Protein AF-0000000069041028 (afdb_homodimer)

Organism: Acyrthosiphon pisum (NCBI:txid7029)

Structure (mmCIF, N/CA/C/O backbone):
data_AF-0000000069041028-model_v1
#
loop_
_entity.id
_entity.type
_entity.pdbx_description
1 polymer 'ACYPI010104 protein'
#
loop_
_atom_site.group_PDB
_atom_site.id
_atom_site.type_symbol
_atom_site.label_atom_id
_atom_site.label_alt_id
_atom_site.label_comp_id
_atom_site.label_asym_id
_atom_site.label_entity_id
_atom_site.label_seq_id
_atom_site.pdbx_PDB_ins_code
_atom_site.Cartn_x
_atom_site.Cartn_y
_atom_site.Cartn_z
_atom_site.occupancy
_atom_site.B_iso_or_equiv
_atom_site.auth_seq_id
_atom_site.auth_comp_id
_atom_site.auth_asym_id
_atom_site.auth_atom_id
_atom_site.pdbx_PDB_model_num
ATOM 1 N N . MET A 1 1 ? 7.453 -3.09 20.109 1 30.59 1 MET A N 1
ATOM 2 C CA . MET A 1 1 ? 8.508 -3.588 19.234 1 30.59 1 MET A CA 1
ATOM 3 C C . MET A 1 1 ? 8.234 -3.221 17.781 1 30.59 1 MET A C 1
ATOM 5 O O . MET A 1 1 ? 7.098 -3.328 17.312 1 30.59 1 MET A O 1
ATOM 9 N N . SER A 1 2 ? 8.953 -2.299 17.234 1 42.59 2 SER A N 1
ATOM 10 C CA . SER A 1 2 ? 8.664 -1.708 15.938 1 42.59 2 SER A CA 1
ATOM 11 C C . SER A 1 2 ? 8.406 -2.785 14.883 1 42.59 2 SER A C 1
ATOM 13 O O . SER A 1 2 ? 9.133 -3.783 14.82 1 42.59 2 SER A O 1
ATOM 15 N N . SER A 1 3 ? 7.191 -2.92 14.43 1 55.97 3 SER A N 1
ATOM 16 C CA . SER A 1 3 ? 6.902 -3.975 13.461 1 55.97 3 SER A CA 1
ATOM 17 C C . SER A 1 3 ? 8.008 -4.078 12.414 1 55.97 3 SER A C 1
ATOM 19 O O . SER A 1 3 ? 8.602 -3.07 12.023 1 55.97 3 SER A O 1
ATOM 21 N N . SER A 1 4 ? 8.578 -5.32 12.297 1 79.12 4 SER A N 1
ATOM 22 C CA . SER A 1 4 ? 9.594 -5.551 11.281 1 79.12 4 SER A CA 1
ATOM 23 C C . SER A 1 4 ? 9.156 -4.996 9.93 1 79.12 4 SER A C 1
ATOM 25 O O . SER A 1 4 ? 7.965 -4.805 9.688 1 79.12 4 SER A O 1
ATOM 27 N N . ALA A 1 5 ? 10.086 -4.461 9.117 1 89 5 ALA A N 1
ATOM 28 C CA . ALA A 1 5 ? 9.844 -3.969 7.766 1 89 5 ALA A CA 1
ATOM 29 C C . ALA A 1 5 ? 8.961 -4.934 6.98 1 89 5 ALA A C 1
ATOM 31 O O . ALA A 1 5 ? 8.07 -4.512 6.242 1 89 5 ALA A O 1
ATOM 32 N N . LEU A 1 6 ? 9.125 -6.195 7.27 1 93.81 6 LEU A N 1
ATOM 33 C CA . LEU A 1 6 ? 8.398 -7.219 6.523 1 93.81 6 LEU A CA 1
ATOM 34 C C . LEU A 1 6 ? 6.922 -7.238 6.922 1 93.81 6 LEU A C 1
ATOM 36 O O . LEU A 1 6 ? 6.055 -7.523 6.094 1 93.81 6 LEU A O 1
ATOM 40 N N . GLU A 1 7 ? 6.691 -6.887 8.148 1 90.94 7 GLU A N 1
ATOM 41 C CA . GLU A 1 7 ? 5.32 -6.91 8.648 1 90.94 7 GLU A CA 1
ATOM 42 C C . GLU A 1 7 ? 4.488 -5.789 8.023 1 90.94 7 GLU A C 1
ATOM 44 O O . GLU A 1 7 ? 3.262 -5.883 7.957 1 90.94 7 GLU A O 1
ATOM 49 N N . LYS A 1 8 ? 5.117 -4.762 7.566 1 88.69 8 LYS A N 1
ATOM 50 C CA . LYS A 1 8 ? 4.438 -3.615 6.973 1 88.69 8 LYS A CA 1
ATOM 51 C C . LYS A 1 8 ? 4.023 -3.906 5.531 1 88.69 8 LYS A C 1
ATOM 53 O O . LYS A 1 8 ? 3.264 -3.145 4.934 1 88.69 8 LYS A O 1
ATOM 58 N N . ILE A 1 9 ? 4.477 -5.008 4.965 1 94.69 9 ILE A N 1
ATOM 59 C CA . ILE A 1 9 ? 4.207 -5.359 3.574 1 94.69 9 ILE A CA 1
ATOM 60 C C . ILE A 1 9 ? 3.205 -6.512 3.518 1 94.69 9 ILE A C 1
ATOM 62 O O . ILE A 1 9 ? 3.51 -7.629 3.932 1 94.69 9 ILE A O 1
ATOM 66 N N . PRO A 1 10 ? 2.004 -6.273 3.01 1 94.69 10 PRO A N 1
ATOM 67 C CA . PRO A 1 10 ? 1.038 -7.371 2.887 1 94.69 10 PRO A CA 1
ATOM 68 C C . PRO A 1 10 ? 1.559 -8.523 2.033 1 94.69 10 PRO A C 1
ATOM 70 O O . PRO A 1 10 ? 2.215 -8.297 1.013 1 94.69 10 PRO A O 1
ATOM 73 N N . ASP A 1 11 ? 1.24 -9.727 2.404 1 97.56 11 ASP A N 1
ATOM 74 C CA . ASP A 1 11 ? 1.691 -10.898 1.655 1 97.56 11 ASP A CA 1
ATOM 75 C C . ASP A 1 11 ? 1.023 -10.961 0.284 1 97.56 11 ASP A C 1
ATOM 77 O O . ASP A 1 11 ? 1.616 -11.453 -0.678 1 97.56 11 ASP A O 1
ATOM 81 N N . VAL A 1 12 ? -0.214 -10.547 0.271 1 97.75 12 VAL A N 1
ATOM 82 C CA . VAL A 1 12 ? -0.998 -10.656 -0.955 1 97.75 12 VAL A CA 1
ATOM 83 C C . VAL A 1 12 ? -1.67 -9.32 -1.26 1 97.75 12 VAL A C 1
ATOM 85 O O . VAL A 1 12 ? -2.197 -8.664 -0.359 1 97.75 12 VAL A O 1
ATOM 88 N N . ASP A 1 13 ? -1.578 -8.844 -2.473 1 97.19 13 ASP A N 1
ATOM 89 C CA . ASP A 1 13 ? -2.354 -7.742 -3.037 1 97.19 13 ASP A CA 1
ATOM 90 C C . ASP A 1 13 ? -2.729 -8.023 -4.492 1 97.19 13 ASP A C 1
ATOM 92 O O . ASP A 1 13 ? -1.932 -7.789 -5.402 1 97.19 13 ASP A O 1
ATOM 96 N N . ILE A 1 14 ? -4.027 -8.492 -4.609 1 97.88 14 ILE A N 1
ATOM 97 C CA . ILE A 1 14 ? -4.52 -8.891 -5.926 1 97.88 14 ILE A CA 1
ATOM 98 C C . ILE A 1 14 ? -5.992 -8.492 -6.062 1 97.88 14 ILE A C 1
ATOM 100 O O . ILE A 1 14 ? -6.668 -8.242 -5.062 1 97.88 14 ILE A O 1
ATOM 104 N N . ASP A 1 15 ? -6.449 -8.406 -7.355 1 96.25 15 ASP A N 1
ATOM 105 C CA . ASP A 1 15 ? -7.867 -8.164 -7.594 1 96.25 15 ASP A CA 1
ATOM 106 C C . ASP A 1 15 ? -8.703 -9.398 -7.242 1 96.25 15 ASP A C 1
ATOM 108 O O . ASP A 1 15 ? -8.258 -10.531 -7.438 1 96.25 15 ASP A O 1
ATOM 112 N N . ASP A 1 16 ? -9.914 -9.18 -6.816 1 94.81 16 ASP A N 1
ATOM 113 C CA . ASP A 1 16 ? -10.719 -10.258 -6.254 1 94.81 16 ASP A CA 1
ATOM 114 C C . ASP A 1 16 ? -11.617 -10.891 -7.32 1 94.81 16 ASP A C 1
ATOM 116 O O . ASP A 1 16 ? -12.594 -11.57 -6.992 1 94.81 16 ASP A O 1
ATOM 120 N N . LYS A 1 17 ? -11.305 -10.656 -8.578 1 96.31 17 LYS A N 1
ATOM 121 C CA . LYS A 1 17 ? -12.039 -11.25 -9.688 1 96.31 17 LYS A CA 1
ATOM 122 C C . LYS A 1 17 ? -11.258 -11.133 -10.992 1 96.31 17 LYS A C 1
ATOM 124 O O . LYS A 1 17 ? -10.422 -10.242 -11.141 1 96.31 17 LYS A O 1
ATOM 129 N N . GLY A 1 18 ? -11.57 -12.078 -11.859 1 97.94 18 GLY A N 1
ATOM 130 C CA . GLY A 1 18 ? -11.016 -11.977 -13.195 1 97.94 18 GLY A CA 1
ATOM 131 C C . GLY A 1 18 ? -9.695 -12.711 -13.352 1 97.94 18 GLY A C 1
ATOM 132 O O . GLY A 1 18 ? -9.219 -13.344 -12.406 1 97.94 18 GLY A O 1
ATOM 133 N N . ARG A 1 19 ? -9.188 -12.688 -14.672 1 98.62 19 ARG A N 1
ATOM 134 C CA . ARG A 1 19 ? -7.895 -13.258 -15.039 1 98.62 19 ARG A CA 1
ATOM 135 C C . ARG A 1 19 ? -6.891 -12.164 -15.383 1 98.62 19 ARG A C 1
ATOM 137 O O . ARG A 1 19 ? -7.172 -11.297 -16.203 1 98.62 19 ARG A O 1
ATOM 144 N N . TYR A 1 20 ? -5.781 -12.219 -14.75 1 98.81 20 TYR A N 1
ATOM 145 C CA . TYR A 1 20 ? -4.828 -11.125 -14.922 1 98.81 20 TYR A CA 1
ATOM 146 C C . TYR A 1 20 ? -3.408 -11.586 -14.609 1 98.81 20 TYR A C 1
ATOM 148 O O . TYR A 1 20 ? -3.199 -12.719 -14.164 1 98.81 20 TYR A O 1
ATOM 156 N N . LYS A 1 21 ? -2.4 -10.742 -14.938 1 98.69 21 LYS A N 1
ATOM 157 C CA . LYS A 1 21 ? -0.985 -11.008 -14.695 1 98.69 21 LYS A CA 1
ATOM 158 C C . LYS A 1 21 ? -0.646 -10.859 -13.219 1 98.69 21 LYS A C 1
ATOM 160 O O . LYS A 1 21 ? -1.136 -9.945 -12.547 1 98.69 21 LYS A O 1
ATOM 165 N N . TYR A 1 22 ? 0.122 -11.766 -12.742 1 98.88 22 TYR A N 1
ATOM 166 C CA . TYR A 1 22 ? 0.665 -11.664 -11.398 1 98.88 22 TYR A CA 1
ATOM 167 C C . TYR A 1 22 ? 2.164 -11.938 -11.391 1 98.88 22 TYR A C 1
ATOM 169 O O . TYR A 1 22 ? 2.701 -12.516 -12.336 1 98.88 22 TYR A O 1
ATOM 177 N N . ILE A 1 23 ? 2.891 -11.469 -10.336 1 98.94 23 ILE A N 1
ATOM 178 C CA . ILE A 1 23 ? 4.289 -11.828 -10.117 1 98.94 23 ILE A CA 1
ATOM 179 C C . ILE A 1 23 ? 4.488 -12.289 -8.68 1 98.94 23 ILE A C 1
ATOM 181 O O . ILE A 1 23 ? 3.697 -11.945 -7.793 1 98.94 23 ILE A O 1
ATOM 185 N N . LEU A 1 24 ? 5.465 -13.164 -8.508 1 98.94 24 LEU A N 1
ATOM 186 C CA . LEU A 1 24 ? 5.996 -13.57 -7.211 1 98.94 24 LEU A CA 1
ATOM 187 C C . LEU A 1 24 ? 7.273 -12.805 -6.883 1 98.94 24 LEU A C 1
ATOM 189 O O . LEU A 1 24 ? 8.188 -12.727 -7.711 1 98.94 24 LEU A O 1
ATOM 193 N N . ILE A 1 25 ? 7.305 -12.219 -5.684 1 98.94 25 ILE A N 1
ATOM 194 C CA . ILE A 1 25 ? 8.445 -11.391 -5.297 1 98.94 25 ILE A CA 1
ATOM 195 C C . ILE A 1 25 ? 9.016 -11.891 -3.973 1 98.94 25 ILE A C 1
ATOM 197 O O . ILE A 1 25 ? 8.273 -12.227 -3.049 1 98.94 25 ILE A O 1
ATOM 201 N N . LYS A 1 26 ? 10.32 -12.055 -3.934 1 98.75 26 LYS A N 1
ATOM 202 C CA . LYS A 1 26 ? 11 -12.266 -2.662 1 98.75 26 LYS A CA 1
ATOM 203 C C . LYS A 1 26 ? 11.43 -10.938 -2.041 1 98.75 26 LYS A C 1
ATOM 205 O O . LYS A 1 26 ? 12.078 -10.125 -2.699 1 98.75 26 LYS A O 1
ATOM 210 N N . VAL A 1 27 ? 11.016 -10.688 -0.849 1 98.19 27 VAL A N 1
ATOM 211 C CA . VAL A 1 27 ? 11.375 -9.484 -0.111 1 98.19 27 VAL A CA 1
ATOM 212 C C . VAL A 1 27 ? 12.312 -9.836 1.041 1 98.19 27 VAL A C 1
ATOM 214 O O . VAL A 1 27 ? 12.008 -10.719 1.851 1 98.19 27 VAL A O 1
ATOM 217 N N . THR A 1 28 ? 13.445 -9.164 1.142 1 97.5 28 THR A N 1
ATOM 218 C CA . THR A 1 28 ? 14.445 -9.445 2.168 1 97.5 28 THR A CA 1
ATOM 219 C C . THR A 1 28 ? 14.711 -8.211 3.021 1 97.5 28 THR A C 1
ATOM 221 O O . THR A 1 28 ? 14.992 -7.133 2.492 1 97.5 28 THR A O 1
ATOM 224 N N . ASP A 1 29 ? 14.586 -8.406 4.367 1 96.44 29 ASP A N 1
ATOM 225 C CA . ASP A 1 29 ? 14.812 -7.32 5.324 1 96.44 29 ASP A CA 1
ATOM 226 C C . ASP A 1 29 ? 16.297 -7.023 5.473 1 96.44 29 ASP A C 1
ATOM 228 O O . ASP A 1 29 ? 17.094 -7.926 5.758 1 96.44 29 ASP A O 1
ATOM 232 N N . GLN A 1 30 ? 16.672 -5.77 5.285 1 95 30 GLN A N 1
ATOM 233 C CA . GLN A 1 30 ? 18.078 -5.398 5.359 1 95 30 GLN A CA 1
ATOM 234 C C . GLN A 1 30 ? 18.375 -4.633 6.645 1 95 30 GLN A C 1
ATOM 236 O O . GLN A 1 30 ? 19.453 -4.051 6.789 1 95 30 GLN A O 1
ATOM 241 N N . ASN A 1 31 ? 17.406 -4.492 7.512 1 91.12 31 ASN A N 1
ATOM 242 C CA . ASN A 1 31 ? 17.562 -3.686 8.719 1 91.12 31 ASN A CA 1
ATOM 243 C C . ASN A 1 31 ? 18.391 -4.406 9.773 1 91.12 31 ASN A C 1
ATOM 245 O O . ASN A 1 31 ? 18.953 -3.771 10.672 1 91.12 31 ASN A O 1
ATOM 249 N N . ASP A 1 32 ? 18.375 -5.672 9.758 1 83.88 32 ASP A N 1
ATOM 250 C CA . ASP A 1 32 ? 19.234 -6.387 10.703 1 83.88 32 ASP A CA 1
ATOM 251 C C . ASP A 1 32 ? 19.984 -7.527 10.016 1 83.88 32 ASP A C 1
ATOM 253 O O . ASP A 1 32 ? 19.875 -7.707 8.805 1 83.88 32 ASP A O 1
ATOM 257 N N . SER A 1 33 ? 20.797 -8.102 10.781 1 86.38 33 SER A N 1
ATOM 258 C CA . SER A 1 33 ? 21.719 -9.102 10.242 1 86.38 33 SER A CA 1
ATOM 259 C C . SER A 1 33 ? 21 -10.422 9.969 1 86.38 33 SER A C 1
ATOM 261 O O . SER A 1 33 ? 21.562 -11.32 9.352 1 86.38 33 SER A O 1
ATOM 263 N N . SER A 1 34 ? 19.859 -10.562 10.352 1 84.94 34 SER A N 1
ATOM 264 C CA . SER A 1 34 ? 19.156 -11.828 10.195 1 84.94 34 SER A CA 1
ATOM 265 C C . SER A 1 34 ? 18.766 -12.062 8.742 1 84.94 34 SER A C 1
ATOM 267 O O . SER A 1 34 ? 18.547 -13.203 8.328 1 84.94 34 SER A O 1
ATOM 269 N N . ASN A 1 35 ? 18.672 -11.07 7.934 1 88.12 35 ASN A N 1
ATOM 270 C CA . ASN A 1 35 ? 18.266 -11.156 6.535 1 88.12 35 ASN A CA 1
ATOM 271 C C . ASN A 1 35 ? 16.984 -11.969 6.379 1 88.12 35 ASN A C 1
ATOM 273 O O . ASN A 1 35 ? 16.875 -12.812 5.488 1 88.12 35 ASN A O 1
ATOM 277 N N . LEU A 1 36 ? 16.109 -11.773 7.277 1 94.5 36 LEU A N 1
ATOM 278 C CA . LEU A 1 36 ? 14.805 -12.422 7.148 1 94.5 36 LEU A CA 1
ATOM 279 C C . LEU A 1 36 ? 14.125 -12.031 5.844 1 94.5 36 LEU A C 1
ATOM 281 O O . LEU A 1 36 ? 14.305 -10.906 5.359 1 94.5 36 LEU A O 1
ATOM 285 N N . SER A 1 37 ? 13.414 -13.008 5.234 1 96.81 37 SER A N 1
ATOM 286 C CA . SER A 1 37 ? 12.742 -12.75 3.969 1 96.81 37 SER A CA 1
ATOM 287 C C . SER A 1 37 ? 11.359 -13.398 3.939 1 96.81 37 SER A C 1
ATOM 289 O O . SER A 1 37 ? 11.023 -14.203 4.809 1 96.81 37 SER A O 1
ATOM 291 N N . LYS A 1 38 ? 10.578 -12.898 3.061 1 97.56 38 LYS A N 1
ATOM 292 C CA . LYS A 1 38 ? 9.289 -13.523 2.764 1 97.56 38 LYS A CA 1
ATOM 293 C C . LYS A 1 38 ? 8.922 -13.352 1.292 1 97.56 38 LYS A C 1
ATOM 295 O O . LYS A 1 38 ? 9.578 -12.602 0.566 1 97.56 38 LYS A O 1
ATOM 300 N N . TYR A 1 39 ? 7.941 -14.195 0.903 1 98.69 39 TYR A N 1
ATOM 301 C CA . TYR A 1 39 ? 7.395 -14.086 -0.444 1 98.69 39 TYR A CA 1
ATOM 302 C C . TYR A 1 39 ? 6.082 -13.312 -0.437 1 98.69 39 TYR A C 1
ATOM 304 O O . TYR A 1 39 ? 5.266 -13.477 0.475 1 98.69 39 TYR A O 1
ATOM 312 N N . VAL A 1 40 ? 5.953 -12.445 -1.493 1 98.75 40 VAL A N 1
ATOM 313 C CA . VAL A 1 40 ? 4.691 -11.727 -1.621 1 98.75 40 VAL A CA 1
ATOM 314 C C . VAL A 1 40 ? 4.145 -11.883 -3.039 1 98.75 40 VAL A C 1
ATOM 316 O O . VAL A 1 40 ? 4.91 -12.109 -3.982 1 98.75 40 VAL A O 1
ATOM 319 N N . VAL A 1 41 ? 2.832 -11.82 -3.176 1 98.88 41 VAL A N 1
ATOM 320 C CA . VAL A 1 41 ? 2.145 -11.992 -4.453 1 98.88 41 VAL A CA 1
ATOM 321 C C . VAL A 1 41 ? 1.466 -10.68 -4.848 1 98.88 41 VAL A C 1
ATOM 323 O O . VAL A 1 41 ? 0.74 -10.086 -4.051 1 98.88 41 VAL A O 1
ATOM 326 N N . ARG A 1 42 ? 1.738 -10.133 -6.074 1 98.81 42 ARG A N 1
ATOM 327 C CA . ARG A 1 42 ? 1.119 -8.93 -6.617 1 98.81 42 ARG A CA 1
ATOM 328 C C . ARG A 1 42 ? 0.533 -9.188 -8 1 98.81 42 ARG A C 1
ATOM 330 O O . ARG A 1 42 ? 1.133 -9.898 -8.812 1 98.81 42 ARG A O 1
ATOM 337 N N . GLY A 1 43 ? -0.642 -8.68 -8.227 1 98.69 43 GLY A N 1
ATOM 338 C CA . GLY A 1 43 ? -1.298 -8.797 -9.516 1 98.69 43 GLY A CA 1
ATOM 339 C C . GLY A 1 43 ? -2.596 -8.016 -9.602 1 98.69 43 GLY A C 1
ATOM 340 O O . GLY A 1 43 ? -3.111 -7.555 -8.586 1 98.69 43 GLY A O 1
ATOM 341 N N . GLY A 1 44 ? -3.051 -7.836 -10.852 1 98 44 GLY A N 1
ATOM 342 C CA . GLY A 1 44 ? -4.301 -7.117 -11.039 1 98 44 GLY A CA 1
ATOM 343 C C . GLY A 1 44 ? -4.668 -6.918 -12.492 1 98 44 GLY A C 1
ATOM 344 O O . GLY A 1 44 ? -3.791 -6.898 -13.359 1 98 44 GLY A O 1
ATOM 345 N N . GLN A 1 45 ? -5.926 -6.676 -12.703 1 97.31 45 GLN A N 1
ATOM 346 C CA . GLN A 1 45 ? -6.496 -6.559 -14.047 1 97.31 45 GLN A CA 1
ATOM 347 C C . GLN A 1 45 ? -5.973 -5.312 -14.758 1 97.31 45 GLN A C 1
ATOM 349 O O . GLN A 1 45 ? -5.871 -5.293 -15.984 1 97.31 45 GLN A O 1
ATOM 354 N N . ARG A 1 46 ? -5.633 -4.363 -14.031 1 95.06 46 ARG A N 1
ATOM 355 C CA . ARG A 1 46 ? -5.301 -3.066 -14.609 1 95.06 46 ARG A CA 1
ATOM 356 C C . ARG A 1 46 ? -3.908 -3.086 -15.234 1 95.06 46 ARG A C 1
ATOM 358 O O . ARG A 1 46 ? -3.531 -2.156 -15.945 1 95.06 46 ARG A O 1
ATOM 365 N N . PHE A 1 47 ? -3.199 -4.102 -15.047 1 97.62 47 PHE A N 1
ATOM 366 C CA . PHE A 1 47 ? -1.818 -4.129 -15.508 1 97.62 47 PHE A CA 1
ATOM 367 C C . PHE A 1 47 ? -1.709 -4.875 -16.844 1 97.62 47 PHE A C 1
ATOM 369 O O . PHE A 1 47 ? -2.1 -6.039 -16.938 1 97.62 47 PHE A O 1
ATOM 376 N N . ASP A 1 48 ? -1.087 -4.289 -17.812 1 97 48 ASP A N 1
ATOM 377 C CA . ASP A 1 48 ? -0.921 -4.887 -19.141 1 97 48 ASP A CA 1
ATOM 378 C C . ASP A 1 48 ? 0.29 -5.812 -19.172 1 97 48 ASP A C 1
ATOM 380 O O . ASP A 1 48 ? 0.327 -6.766 -19.953 1 97 48 ASP A O 1
ATOM 384 N N . PHE A 1 49 ? 1.286 -5.484 -18.375 1 97.81 49 PHE A N 1
ATOM 385 C CA . PHE A 1 49 ? 2.516 -6.27 -18.359 1 97.81 49 PHE A CA 1
ATOM 386 C C . PHE A 1 49 ? 2.93 -6.594 -16.922 1 97.81 49 PHE A C 1
ATOM 388 O O . PHE A 1 49 ? 2.551 -5.887 -15.992 1 97.81 49 PHE A O 1
ATOM 395 N N . HIS A 1 50 ? 3.721 -7.664 -16.797 1 98.5 50 HIS A N 1
ATOM 396 C CA . HIS A 1 50 ? 4.23 -8.031 -15.484 1 98.5 50 HIS A CA 1
ATOM 397 C C . HIS A 1 50 ? 5.121 -6.934 -14.906 1 98.5 50 HIS A C 1
ATOM 399 O O . HIS A 1 50 ? 5.148 -6.727 -13.688 1 98.5 50 HIS A O 1
ATOM 405 N N . ALA A 1 51 ? 5.777 -6.203 -15.758 1 98.25 51 ALA A N 1
ATOM 406 C CA . ALA A 1 51 ? 6.621 -5.09 -15.328 1 98.25 51 ALA A CA 1
ATOM 407 C C . ALA A 1 51 ? 5.785 -3.994 -14.672 1 98.25 51 ALA A C 1
ATOM 409 O O . ALA A 1 51 ? 6.242 -3.33 -13.742 1 98.25 51 ALA A O 1
ATOM 410 N N . ASP A 1 52 ? 4.527 -3.789 -15.125 1 98.25 52 ASP A N 1
ATOM 411 C CA . ASP A 1 52 ? 3.629 -2.809 -14.523 1 98.25 52 ASP A CA 1
ATOM 412 C C . ASP A 1 52 ? 3.248 -3.209 -13.102 1 98.25 52 ASP A C 1
ATOM 414 O O . ASP A 1 52 ? 3.076 -2.35 -12.234 1 98.25 52 ASP A O 1
ATOM 418 N N . VAL A 1 53 ? 3.049 -4.461 -12.914 1 98.62 53 VAL A N 1
A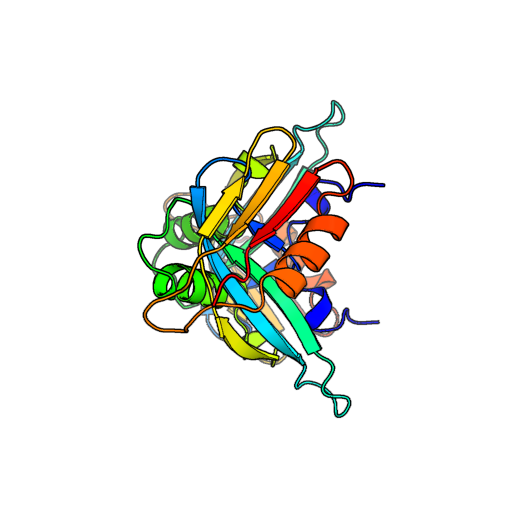TOM 419 C CA . VAL A 1 53 ? 2.736 -4.977 -11.578 1 98.62 53 VAL A CA 1
ATOM 420 C C . VAL A 1 53 ? 3.867 -4.629 -10.617 1 98.62 53 VAL A C 1
ATOM 422 O O . VAL A 1 53 ? 3.623 -4.141 -9.508 1 98.62 53 VAL A O 1
ATOM 425 N N . TYR A 1 54 ? 5.109 -4.852 -11.078 1 98.75 54 TYR A N 1
ATOM 426 C CA . TYR A 1 54 ? 6.27 -4.586 -10.242 1 98.75 54 TYR A CA 1
ATOM 427 C C . TYR A 1 54 ? 6.414 -3.092 -9.969 1 98.75 54 TYR A C 1
ATOM 429 O O . TYR A 1 54 ? 6.75 -2.688 -8.852 1 98.75 54 TYR A O 1
ATOM 437 N N . ASP A 1 55 ? 6.18 -2.275 -10.977 1 97.81 55 ASP A N 1
ATOM 438 C CA . ASP A 1 55 ? 6.234 -0.827 -10.797 1 97.81 55 ASP A CA 1
ATOM 439 C C . ASP A 1 55 ? 5.227 -0.362 -9.75 1 97.81 55 ASP A C 1
ATOM 441 O O . ASP A 1 55 ? 5.535 0.5 -8.922 1 97.81 55 ASP A O 1
ATOM 445 N N . ASN A 1 56 ? 4.078 -0.89 -9.875 1 97.44 56 ASN A N 1
ATOM 446 C CA . ASN A 1 56 ? 3.059 -0.553 -8.891 1 97.44 56 ASN A CA 1
ATOM 447 C C . ASN A 1 56 ? 3.463 -1.002 -7.488 1 97.44 56 ASN A C 1
ATOM 449 O O . ASN A 1 56 ? 3.229 -0.289 -6.508 1 97.44 56 ASN A O 1
ATOM 453 N N . PHE A 1 57 ? 4.062 -2.186 -7.383 1 98.38 57 PHE A N 1
ATOM 454 C CA . PHE A 1 57 ? 4.559 -2.703 -6.113 1 98.38 57 PHE A CA 1
ATOM 455 C C . PHE A 1 57 ? 5.562 -1.741 -5.492 1 98.38 57 PHE A C 1
ATOM 457 O O . PHE A 1 57 ? 5.461 -1.403 -4.312 1 98.38 57 PHE A O 1
ATOM 464 N N . LYS A 1 58 ? 6.539 -1.28 -6.305 1 97.62 58 LYS A N 1
ATOM 465 C CA . LYS A 1 58 ? 7.562 -0.369 -5.809 1 97.62 58 LYS A CA 1
ATOM 466 C C . LYS A 1 58 ? 6.953 0.954 -5.352 1 97.62 58 LYS A C 1
ATOM 468 O O . LYS A 1 58 ? 7.344 1.503 -4.32 1 97.62 58 LYS A O 1
ATOM 473 N N . LYS A 1 59 ? 5.973 1.354 -6.125 1 94.88 59 LYS A N 1
ATOM 474 C CA . LYS A 1 59 ? 5.328 2.629 -5.82 1 94.88 59 LYS A CA 1
ATOM 475 C C . LYS A 1 59 ? 4.551 2.551 -4.512 1 94.88 59 LYS A C 1
ATOM 477 O O . LYS A 1 59 ? 4.586 3.48 -3.701 1 94.88 59 LYS A O 1
ATOM 482 N N . CYS A 1 60 ? 3.887 1.493 -4.25 1 95.44 60 CYS A N 1
ATOM 483 C CA . CYS A 1 60 ? 2.988 1.362 -3.109 1 95.44 60 CYS A CA 1
ATOM 484 C C . CYS A 1 60 ? 3.748 0.932 -1.861 1 95.44 60 CYS A C 1
ATOM 486 O O . CYS A 1 60 ? 3.414 1.349 -0.75 1 95.44 60 CYS A O 1
ATOM 488 N N . VAL A 1 61 ? 4.707 0.125 -1.979 1 95.94 61 VAL A N 1
ATOM 489 C CA . VAL A 1 61 ? 5.414 -0.473 -0.852 1 95.94 61 VAL A CA 1
ATOM 490 C C . VAL A 1 61 ? 6.637 0.374 -0.499 1 95.94 61 VAL A C 1
ATOM 492 O O . VAL A 1 61 ? 7.062 0.405 0.657 1 95.94 61 VAL A O 1
ATOM 495 N N . LYS A 1 62 ? 7.344 1.102 -1.438 1 94.5 62 LYS A N 1
ATOM 496 C CA . LYS A 1 62 ? 8.539 1.921 -1.264 1 94.5 62 LYS A CA 1
ATOM 497 C C . LYS A 1 62 ? 9.641 1.145 -0.544 1 94.5 62 LYS A C 1
ATOM 499 O O . LYS A 1 62 ? 10.102 1.557 0.521 1 94.5 62 LYS A O 1
ATOM 504 N N . PRO A 1 63 ? 10.086 0.032 -1.232 1 96.75 63 PRO A N 1
ATOM 505 C CA . PRO A 1 63 ? 11.047 -0.864 -0.585 1 96.75 63 PRO A CA 1
ATOM 506 C C . PRO A 1 63 ? 12.297 -0.136 -0.095 1 96.75 63 PRO A C 1
ATOM 508 O O . PRO A 1 63 ? 12.875 -0.505 0.934 1 96.75 63 PRO A O 1
ATOM 511 N N . ASP A 1 64 ? 12.727 0.904 -0.72 1 94.56 64 ASP A N 1
ATOM 512 C CA . ASP A 1 64 ? 13.914 1.646 -0.315 1 94.56 64 ASP A CA 1
ATOM 513 C C . ASP A 1 64 ? 13.711 2.305 1.047 1 94.56 64 ASP A C 1
ATOM 515 O O . ASP A 1 64 ? 14.617 2.305 1.884 1 94.56 64 ASP A O 1
ATOM 519 N N . GLU A 1 65 ? 12.57 2.822 1.224 1 89 65 GLU A N 1
ATOM 520 C CA . GLU A 1 65 ? 12.258 3.49 2.484 1 89 65 GLU A CA 1
ATOM 521 C C . GLU A 1 65 ? 12.18 2.49 3.633 1 89 65 GLU A C 1
ATOM 523 O O . GLU A 1 65 ? 12.516 2.816 4.773 1 89 65 GLU A O 1
ATOM 528 N N . LEU A 1 66 ? 11.766 1.314 3.371 1 92.25 66 LEU A N 1
ATOM 529 C CA . LEU A 1 66 ? 11.648 0.261 4.375 1 92.25 66 LEU A CA 1
ATOM 530 C C . LEU A 1 66 ? 12.969 -0.475 4.543 1 92.25 66 LEU A C 1
ATOM 532 O O . LEU A 1 66 ? 13.094 -1.357 5.395 1 92.25 66 LEU A O 1
ATOM 536 N N . ASN A 1 67 ? 13.898 -0.101 3.738 1 94.25 67 ASN A N 1
ATOM 537 C CA . ASN A 1 67 ? 15.211 -0.746 3.721 1 94.25 67 ASN A CA 1
ATOM 538 C C . ASN A 1 67 ? 15.086 -2.256 3.531 1 94.25 67 ASN A C 1
ATOM 540 O O . ASN A 1 67 ? 15.617 -3.029 4.328 1 94.25 67 ASN A O 1
ATOM 544 N N . VAL A 1 68 ? 14.312 -2.625 2.535 1 96.88 68 VAL A N 1
ATOM 545 C CA . VAL A 1 68 ? 14.219 -4.012 2.094 1 96.88 68 VAL A CA 1
ATOM 546 C C . VAL A 1 68 ? 14.688 -4.129 0.648 1 96.88 68 VAL A C 1
ATOM 548 O O . VAL A 1 68 ? 14.617 -3.166 -0.117 1 96.88 68 VAL A O 1
ATOM 551 N N . THR A 1 69 ? 15.258 -5.328 0.328 1 97.69 69 THR A N 1
ATOM 552 C CA . THR A 1 69 ? 15.531 -5.652 -1.068 1 97.69 69 THR A CA 1
ATOM 553 C C . THR A 1 69 ? 14.445 -6.555 -1.636 1 97.69 69 THR A C 1
ATOM 555 O O . THR A 1 69 ? 13.812 -7.316 -0.896 1 97.69 69 THR A O 1
ATOM 558 N N . THR A 1 70 ? 14.188 -6.395 -2.934 1 98.5 70 THR A N 1
ATOM 559 C CA . THR A 1 70 ? 13.156 -7.18 -3.596 1 98.5 70 THR A CA 1
ATOM 560 C C . THR A 1 70 ? 13.703 -7.859 -4.844 1 98.5 70 THR A C 1
ATOM 562 O O . THR A 1 70 ? 14.57 -7.305 -5.531 1 98.5 70 THR A O 1
ATOM 565 N N . ARG A 1 71 ? 13.258 -9.078 -5.043 1 98.62 71 ARG A N 1
ATOM 566 C CA . ARG A 1 71 ? 13.617 -9.836 -6.238 1 98.62 71 ARG A CA 1
ATOM 567 C C . ARG A 1 71 ? 12.391 -10.508 -6.848 1 98.62 71 ARG A C 1
ATOM 569 O O . ARG A 1 71 ? 11.672 -11.234 -6.164 1 98.62 71 ARG A O 1
ATOM 576 N N . ILE A 1 72 ? 12.172 -10.219 -8.18 1 98.75 72 ILE A N 1
ATOM 577 C CA . ILE A 1 72 ? 11.117 -10.922 -8.906 1 98.75 72 ILE A CA 1
ATOM 578 C C . ILE A 1 72 ? 11.555 -12.359 -9.18 1 98.75 72 ILE A C 1
ATOM 580 O O . ILE A 1 72 ? 12.625 -12.594 -9.742 1 98.75 72 ILE A O 1
ATOM 584 N N . LEU A 1 73 ? 10.727 -13.266 -8.797 1 98.75 73 LEU A N 1
ATOM 585 C CA . LEU A 1 73 ? 11.086 -14.672 -8.945 1 98.75 73 LEU A CA 1
ATOM 586 C C . LEU A 1 73 ? 10.391 -15.281 -10.156 1 98.75 73 LEU A C 1
ATOM 588 O O . LEU A 1 73 ? 10.648 -16.438 -10.508 1 98.75 73 LEU A O 1
ATOM 592 N N . GLY A 1 74 ? 9.516 -14.555 -10.805 1 98.56 74 GLY A N 1
ATOM 593 C CA . GLY A 1 74 ? 8.727 -15 -11.938 1 98.56 74 GLY A CA 1
ATOM 594 C C . GLY A 1 74 ? 7.285 -14.539 -11.883 1 98.56 74 GLY A C 1
ATOM 595 O O . GLY A 1 74 ? 6.902 -13.797 -10.977 1 98.56 74 GLY A O 1
ATOM 596 N N . GLY A 1 75 ? 6.559 -14.914 -12.93 1 98.56 75 GLY A N 1
ATOM 597 C CA . GLY A 1 75 ? 5.156 -14.539 -12.984 1 98.56 75 GLY A CA 1
ATOM 598 C C . GLY A 1 75 ? 4.34 -15.422 -13.906 1 98.56 75 GLY A C 1
ATOM 599 O O . GLY A 1 75 ? 4.82 -16.469 -14.367 1 98.56 75 GLY A O 1
ATOM 600 N N . GLY A 1 76 ? 3.168 -15.078 -14 1 98.5 76 GLY A N 1
ATOM 601 C CA . GLY A 1 76 ? 2.213 -15.766 -14.859 1 98.5 76 GLY A CA 1
ATOM 602 C C . GLY A 1 76 ? 0.83 -15.141 -14.828 1 98.5 76 GLY A C 1
ATOM 603 O O . GLY A 1 76 ? 0.694 -13.922 -14.891 1 98.5 76 GLY A O 1
ATOM 604 N N . TRP A 1 77 ? -0.109 -16.047 -14.852 1 98.69 77 TRP A N 1
ATOM 605 C CA . TRP A 1 77 ? -1.514 -15.648 -14.859 1 98.69 77 TRP A CA 1
ATOM 606 C C . TRP A 1 77 ? -2.215 -16.125 -13.586 1 98.69 77 TRP A C 1
ATOM 608 O O . TRP A 1 77 ? -1.887 -17.188 -13.055 1 98.69 77 TRP A O 1
ATOM 618 N N . LEU A 1 78 ? -3.104 -15.32 -13.125 1 98.88 78 LEU A N 1
ATOM 619 C CA . LEU A 1 78 ? -3.963 -15.633 -11.984 1 98.88 78 LEU A CA 1
ATOM 620 C C . LEU A 1 78 ? -5.434 -15.445 -12.344 1 98.88 78 LEU A C 1
ATOM 622 O O . LEU A 1 78 ? -5.816 -14.398 -12.875 1 98.88 78 LEU A O 1
ATOM 626 N N . GLU A 1 79 ? -6.207 -16.484 -12.188 1 98.81 79 GLU A N 1
ATOM 627 C CA . GLU A 1 79 ? -7.656 -16.438 -12.367 1 98.81 79 GLU A CA 1
ATOM 628 C C . GLU A 1 79 ? -8.383 -16.5 -11.023 1 98.81 79 GLU A C 1
ATOM 630 O O . GLU A 1 79 ? -8.359 -17.531 -10.352 1 98.81 79 GLU A O 1
ATOM 635 N N . HIS A 1 80 ? -8.938 -15.367 -10.664 1 98.5 80 HIS A N 1
ATOM 636 C CA . HIS A 1 80 ? -9.672 -15.266 -9.406 1 98.5 80 HIS A CA 1
ATOM 637 C C . HIS A 1 80 ? -11.172 -15.422 -9.633 1 98.5 80 HIS A C 1
ATOM 639 O O . HIS A 1 80 ? -11.852 -14.461 -9.992 1 98.5 80 HIS A O 1
ATOM 645 N N . GLY A 1 81 ? -11.695 -16.609 -9.305 1 97.94 81 GLY A N 1
ATOM 646 C CA . GLY A 1 81 ? -13.125 -16.875 -9.422 1 97.94 81 GLY A CA 1
ATOM 647 C C . GLY A 1 81 ? -13.883 -16.641 -8.133 1 97.94 81 GLY A C 1
ATOM 648 O O . GLY A 1 81 ? -13.375 -16 -7.215 1 97.94 81 GLY A O 1
ATOM 649 N N . GLU A 1 82 ? -15.133 -17.047 -8.07 1 96.38 82 GLU A N 1
ATOM 650 C CA . GLU A 1 82 ? -15.992 -16.828 -6.914 1 96.38 82 GLU A CA 1
ATOM 651 C C . GLU A 1 82 ? -15.523 -17.641 -5.707 1 96.38 82 GLU A C 1
ATOM 653 O O . GLU A 1 82 ? -15.562 -17.156 -4.574 1 96.38 82 GLU A O 1
ATOM 658 N N . LYS A 1 83 ? -15.047 -18.844 -5.969 1 97.75 83 LYS A N 1
ATOM 659 C CA . LYS A 1 83 ? -14.664 -19.703 -4.859 1 97.75 83 LYS A CA 1
ATOM 660 C C . LYS A 1 83 ? -13.391 -20.484 -5.188 1 97.75 83 LYS A C 1
ATOM 662 O O . LYS A 1 83 ? -13.133 -21.531 -4.594 1 97.75 83 LYS A O 1
ATOM 667 N N . SER A 1 84 ? -12.719 -19.984 -6.18 1 98.62 84 SER A N 1
ATOM 668 C CA . SER A 1 84 ? -11.492 -20.672 -6.574 1 98.62 84 SER A CA 1
ATOM 669 C C . SER A 1 84 ? -10.484 -19.703 -7.176 1 98.62 84 SER A C 1
ATOM 671 O O . SER A 1 84 ? -10.859 -18.688 -7.754 1 98.62 84 SER A O 1
ATOM 673 N N . ILE A 1 85 ? -9.227 -20.016 -7.004 1 98.81 85 ILE A N 1
ATOM 674 C CA . ILE A 1 85 ? -8.133 -19.297 -7.645 1 98.81 85 ILE A CA 1
ATOM 675 C C . ILE A 1 85 ? -7.188 -20.281 -8.328 1 98.81 85 ILE A C 1
ATOM 677 O O . ILE A 1 85 ? -6.816 -21.297 -7.746 1 98.81 85 ILE A O 1
ATOM 681 N N . LEU A 1 86 ? -6.887 -19.984 -9.609 1 98.75 86 LEU A N 1
ATOM 682 C CA . LEU A 1 86 ? -5.934 -20.766 -10.391 1 98.75 86 LEU A CA 1
ATOM 683 C C . LEU A 1 86 ? -4.73 -19.906 -10.781 1 98.75 86 LEU A C 1
ATOM 685 O O . LEU A 1 86 ? -4.887 -18.797 -11.281 1 98.75 86 LEU A O 1
ATOM 689 N N . VAL A 1 87 ? -3.568 -20.375 -10.5 1 98.75 87 VAL A N 1
ATOM 690 C CA . VAL A 1 87 ? -2.352 -19.688 -10.93 1 98.75 87 VAL A CA 1
ATOM 691 C C . VAL A 1 87 ? -1.585 -20.562 -11.914 1 98.75 87 VAL A C 1
ATOM 693 O O . VAL A 1 87 ? -1.454 -21.781 -11.703 1 98.75 87 VAL A O 1
ATOM 696 N N . GLU A 1 88 ? -1.168 -19.984 -13.039 1 98.62 88 GLU A N 1
ATOM 697 C CA . GLU A 1 88 ? -0.503 -20.75 -14.086 1 98.62 88 GLU A CA 1
ATOM 698 C C . GLU A 1 88 ? 0.242 -19.828 -15.055 1 98.62 88 GLU A C 1
ATOM 700 O O . GLU A 1 88 ? 0.313 -18.609 -14.836 1 98.62 88 GLU A O 1
ATOM 705 N N . GLY A 1 89 ? 0.882 -20.469 -16.062 1 98.12 89 GLY A N 1
ATOM 706 C CA . GLY A 1 89 ? 1.521 -19.719 -17.125 1 98.12 89 GLY A CA 1
ATOM 707 C C . GLY A 1 89 ? 2.906 -19.219 -16.766 1 98.12 89 GLY A C 1
ATOM 708 O O . GLY A 1 89 ? 3.596 -19.828 -15.945 1 98.12 89 GLY A O 1
ATOM 709 N N . ALA A 1 90 ? 3.369 -18.219 -17.562 1 97.81 90 ALA A N 1
ATOM 710 C CA . ALA A 1 90 ? 4.727 -17.703 -17.406 1 97.81 90 ALA A CA 1
ATOM 711 C C . ALA A 1 90 ? 4.816 -16.25 -17.891 1 97.81 90 ALA A C 1
ATOM 713 O O . ALA A 1 90 ? 4.039 -15.82 -18.734 1 97.81 90 ALA A O 1
ATOM 714 N N . SER A 1 91 ? 5.746 -15.562 -17.25 1 97.88 91 SER A N 1
ATOM 715 C CA . SER A 1 91 ? 6.156 -14.266 -17.781 1 97.88 91 SER A CA 1
ATOM 716 C C . SER A 1 91 ? 7.215 -14.43 -18.875 1 97.88 91 SER A C 1
ATOM 718 O O . SER A 1 91 ? 8.18 -15.172 -18.703 1 97.88 91 SER A O 1
ATOM 720 N N . VAL A 1 92 ? 7.039 -13.742 -19.938 1 96.12 92 VAL A N 1
ATOM 721 C CA . VAL A 1 92 ? 8.047 -13.75 -21 1 96.12 92 VAL A CA 1
ATOM 722 C C . VAL A 1 92 ? 9.359 -13.188 -20.469 1 96.12 92 VAL A C 1
ATOM 724 O O . VAL A 1 92 ? 10.438 -13.734 -20.734 1 96.12 92 VAL A O 1
ATOM 727 N N . GLN A 1 93 ? 9.273 -12.102 -19.719 1 97 93 GLN A N 1
ATOM 728 C CA . GLN A 1 93 ? 10.438 -11.359 -19.25 1 97 93 GLN A CA 1
ATOM 729 C C . GLN A 1 93 ? 11.062 -12.023 -18.016 1 97 93 GLN A C 1
ATOM 731 O O . GLN A 1 93 ? 12.281 -12.078 -17.891 1 97 93 GLN A O 1
ATOM 736 N N . TYR A 1 94 ? 10.297 -12.539 -17.109 1 98.12 94 TYR A N 1
ATOM 737 C CA . TYR A 1 94 ? 10.828 -12.961 -15.82 1 98.12 94 TYR A CA 1
ATOM 738 C C . TYR A 1 94 ? 10.789 -14.477 -15.68 1 98.12 94 TYR A C 1
ATOM 740 O O . TYR A 1 94 ? 11.266 -15.031 -14.688 1 98.12 94 TYR A O 1
ATOM 748 N N . GLY A 1 95 ? 10.18 -15.203 -16.734 1 97.44 95 GLY A N 1
ATOM 749 C CA . GLY A 1 95 ? 9.992 -16.641 -16.625 1 97.44 95 GLY A CA 1
ATOM 750 C C . GLY A 1 95 ? 8.812 -17.031 -15.75 1 97.44 95 GLY A C 1
ATOM 751 O O . GLY A 1 95 ? 8.109 -16.156 -15.227 1 97.44 95 GLY A O 1
ATOM 752 N N . PRO A 1 96 ? 8.516 -18.297 -15.641 1 97.5 96 PRO A N 1
ATOM 753 C CA . PRO A 1 96 ? 7.473 -18.781 -14.727 1 97.5 96 PRO A CA 1
ATOM 754 C C . PRO A 1 96 ? 7.883 -18.656 -13.258 1 97.5 96 PRO A C 1
ATOM 756 O O . PRO A 1 96 ? 9.047 -18.891 -12.922 1 97.5 96 PRO A O 1
ATOM 759 N N . ALA A 1 97 ? 6.934 -18.25 -12.461 1 97.94 97 ALA A N 1
ATOM 760 C CA . ALA A 1 97 ? 7.141 -18.453 -11.031 1 97.94 97 ALA A CA 1
ATOM 761 C C . ALA A 1 97 ? 6.973 -19.922 -10.648 1 97.94 97 ALA A C 1
ATOM 763 O O . ALA A 1 97 ? 6.453 -20.703 -11.438 1 97.94 97 ALA A O 1
ATOM 764 N N . ASP A 1 98 ? 7.621 -20.25 -9.484 1 98.19 98 ASP A N 1
ATOM 765 C CA . ASP A 1 98 ? 7.113 -21.469 -8.859 1 98.19 98 ASP A CA 1
ATOM 766 C C . ASP A 1 98 ? 5.691 -21.266 -8.344 1 98.19 98 ASP A C 1
ATOM 768 O O . ASP A 1 98 ? 5.492 -20.734 -7.25 1 98.19 98 ASP A O 1
ATOM 772 N N . HIS A 1 99 ? 4.766 -21.781 -9.141 1 98.62 99 HIS A N 1
ATOM 773 C CA . HIS A 1 99 ? 3.371 -21.484 -8.844 1 98.62 99 HIS A CA 1
ATOM 774 C C . HIS A 1 99 ? 2.922 -22.156 -7.555 1 98.62 99 HIS A C 1
ATOM 776 O O . HIS A 1 99 ? 1.916 -21.766 -6.961 1 98.62 99 HIS A O 1
ATOM 782 N N . SER A 1 100 ? 3.627 -23.156 -7.121 1 98.38 100 SER A N 1
ATOM 783 C CA . SER A 1 100 ? 3.252 -23.797 -5.867 1 98.38 100 SER A CA 1
ATOM 784 C C . SER A 1 100 ? 3.51 -22.891 -4.676 1 98.38 100 SER A C 1
ATOM 786 O O . SER A 1 100 ? 2.777 -22.922 -3.686 1 98.38 100 SER A O 1
ATOM 788 N N . ILE A 1 101 ? 4.539 -22.078 -4.754 1 98.62 101 ILE A N 1
ATOM 789 C CA . ILE A 1 101 ? 4.797 -21.109 -3.699 1 98.62 101 ILE A CA 1
ATOM 790 C C . ILE A 1 101 ? 3.658 -20.094 -3.65 1 98.62 101 ILE A C 1
ATOM 792 O O . ILE A 1 101 ? 3.125 -19.797 -2.578 1 98.62 101 ILE A O 1
ATOM 796 N N . THR A 1 102 ? 3.277 -19.609 -4.82 1 98.75 102 THR A N 1
ATOM 797 C CA . THR A 1 102 ? 2.172 -18.656 -4.918 1 98.75 102 THR A CA 1
ATOM 798 C C . THR A 1 102 ? 0.886 -19.266 -4.371 1 98.75 102 THR A C 1
ATOM 800 O O . THR A 1 102 ? 0.176 -18.641 -3.586 1 98.75 102 THR A O 1
ATOM 803 N N . ALA A 1 103 ? 0.654 -20.484 -4.742 1 98.81 103 ALA A N 1
ATOM 804 C CA . ALA A 1 103 ? -0.554 -21.172 -4.285 1 98.81 103 ALA A CA 1
ATOM 805 C C . ALA A 1 103 ? -0.586 -21.281 -2.764 1 98.81 103 ALA A C 1
ATOM 807 O O . ALA A 1 103 ? -1.633 -21.078 -2.145 1 98.81 103 ALA A O 1
ATOM 808 N N . ASN A 1 104 ? 0.493 -21.578 -2.195 1 98.69 104 ASN A N 1
ATOM 809 C CA . ASN A 1 104 ? 0.558 -21.719 -0.744 1 98.69 104 ASN A CA 1
ATOM 810 C C . ASN A 1 104 ? 0.27 -20.391 -0.045 1 98.69 104 ASN A C 1
ATOM 812 O O . ASN A 1 104 ? -0.412 -20.359 0.98 1 98.69 104 ASN A O 1
ATOM 816 N N . ILE A 1 105 ? 0.828 -19.359 -0.514 1 98.62 105 ILE A N 1
ATOM 817 C CA . ILE A 1 105 ? 0.573 -18.031 0.037 1 98.62 105 ILE A CA 1
ATOM 818 C C . ILE A 1 105 ? -0.912 -17.688 -0.085 1 98.62 105 ILE A C 1
ATOM 820 O O . ILE A 1 105 ? -1.522 -17.188 0.863 1 98.62 105 ILE A O 1
ATOM 824 N N . LEU A 1 106 ? -1.485 -18.016 -1.243 1 98.69 106 LEU A N 1
ATOM 825 C CA . LEU A 1 106 ? -2.889 -17.703 -1.502 1 98.69 106 LEU A CA 1
ATOM 826 C C . LEU A 1 106 ? -3.799 -18.562 -0.623 1 98.69 106 LEU A C 1
ATOM 828 O O . LEU A 1 106 ? -4.867 -18.109 -0.206 1 98.69 106 LEU A O 1
ATOM 832 N N . LYS A 1 107 ? -3.424 -19.797 -0.316 1 98.5 107 LYS A N 1
ATOM 833 C CA . LYS A 1 107 ? -4.215 -20.656 0.559 1 98.5 107 LYS A CA 1
ATOM 834 C C . LYS A 1 107 ? -4.355 -20.047 1.95 1 98.5 107 LYS A C 1
ATOM 836 O O . LYS A 1 107 ? -5.406 -20.172 2.584 1 98.5 107 LYS A O 1
ATOM 841 N N . LYS A 1 108 ? -3.316 -19.422 2.422 1 97.69 108 LYS A N 1
ATOM 842 C CA . LYS A 1 108 ? -3.35 -18.766 3.729 1 97.69 108 LYS A CA 1
ATOM 843 C C . LYS A 1 108 ? -4.246 -17.531 3.703 1 97.69 108 LYS A C 1
ATOM 845 O O . LYS A 1 108 ? -4.969 -17.266 4.664 1 97.69 108 LYS A O 1
ATOM 850 N N . ALA A 1 109 ? -4.195 -16.891 2.609 1 95.56 109 ALA A N 1
ATOM 851 C CA . ALA A 1 109 ? -4.945 -15.633 2.486 1 95.56 109 ALA A CA 1
ATOM 852 C C . ALA A 1 109 ? -6.422 -15.906 2.221 1 95.56 109 ALA A C 1
ATOM 854 O O . ALA A 1 109 ? -7.285 -15.117 2.615 1 95.56 109 ALA A O 1
ATOM 855 N N . PHE A 1 110 ? -6.664 -16.953 1.536 1 97.12 110 PHE A N 1
ATOM 856 C CA . PHE A 1 110 ? -8.016 -17.344 1.155 1 97.12 110 PHE A CA 1
ATOM 857 C C . PHE A 1 110 ? -8.32 -18.766 1.599 1 97.12 110 PHE A C 1
ATOM 859 O O . PHE A 1 110 ? -8.539 -19.656 0.765 1 97.12 110 PHE A O 1
ATOM 866 N N . PRO A 1 111 ? -8.555 -18.953 2.846 1 97.19 111 PRO A N 1
ATOM 867 C CA . PRO A 1 111 ? -8.641 -20.312 3.373 1 97.19 111 PRO A CA 1
ATOM 868 C C . PRO A 1 111 ? -9.898 -21.047 2.91 1 97.19 111 PRO A C 1
ATOM 870 O O . PRO A 1 111 ? -9.93 -22.281 2.889 1 97.19 111 PRO A O 1
ATOM 873 N N . ASP A 1 112 ? -10.906 -20.359 2.479 1 97.5 112 ASP A N 1
ATOM 874 C CA . ASP A 1 112 ? -12.156 -21 2.078 1 97.5 112 ASP A CA 1
ATOM 875 C C . ASP A 1 112 ? -12.203 -21.219 0.567 1 97.5 112 ASP A C 1
ATOM 877 O O . ASP A 1 112 ? -13.219 -21.672 0.031 1 97.5 112 ASP A O 1
ATOM 881 N N . PHE A 1 113 ? -11.195 -20.844 -0.081 1 98.31 113 PHE A N 1
ATOM 882 C CA . PHE A 1 113 ? -11.133 -20.984 -1.532 1 98.31 113 PHE A CA 1
ATOM 883 C C . PHE A 1 113 ? -10.43 -22.266 -1.93 1 98.31 113 PHE A C 1
ATOM 885 O O . PHE A 1 113 ? -9.555 -22.75 -1.211 1 98.31 113 PHE A O 1
ATOM 892 N N . GLU A 1 114 ? -10.812 -22.812 -3.1 1 98.62 114 GLU A N 1
ATOM 893 C CA . GLU A 1 114 ? -10.008 -23.828 -3.777 1 98.62 114 GLU A CA 1
ATOM 894 C C . GLU A 1 114 ? -8.852 -23.188 -4.535 1 98.62 114 GLU A C 1
ATOM 896 O O . GLU A 1 114 ? -9.062 -22.453 -5.5 1 98.62 114 GLU A O 1
ATOM 901 N N . ILE A 1 115 ? -7.68 -23.5 -4.105 1 98.81 115 ILE A N 1
ATOM 902 C CA . ILE A 1 115 ? -6.496 -22.938 -4.742 1 98.81 115 ILE A CA 1
ATOM 903 C C . ILE A 1 115 ? -5.773 -24.031 -5.535 1 98.81 115 ILE A C 1
ATOM 905 O O . ILE A 1 115 ? -5.488 -25.109 -5.008 1 98.81 115 ILE A O 1
ATOM 909 N N . SER A 1 116 ? -5.496 -23.75 -6.84 1 98.5 116 SER A N 1
ATOM 910 C CA . SER A 1 116 ? -4.766 -24.688 -7.691 1 98.5 116 SER A CA 1
ATOM 911 C C . SER A 1 116 ? -3.695 -23.969 -8.508 1 98.5 116 SER A C 1
ATOM 913 O O . SER A 1 116 ? -3.734 -22.75 -8.656 1 98.5 116 SER A O 1
ATOM 915 N N . CYS A 1 117 ? -2.773 -24.766 -8.82 1 98.31 117 CYS A N 1
ATOM 916 C CA . CYS A 1 117 ? -1.736 -24.203 -9.688 1 98.31 117 CYS A CA 1
ATOM 917 C C . CYS A 1 117 ? -1.277 -25.219 -10.719 1 98.31 117 CYS A C 1
ATOM 919 O O . CYS A 1 117 ? -1.454 -26.422 -10.531 1 98.31 117 CYS A O 1
ATOM 921 N N . ASN A 1 118 ? -0.819 -24.672 -11.875 1 96.56 118 ASN A N 1
ATOM 922 C CA . ASN A 1 118 ? -0.164 -25.453 -12.922 1 96.56 118 ASN A CA 1
ATOM 923 C C . ASN A 1 118 ? 1.257 -24.953 -13.18 1 96.56 118 ASN A C 1
ATOM 925 O O . ASN A 1 118 ? 1.454 -23.812 -13.617 1 96.56 118 ASN A O 1
ATOM 929 N N . ASN A 1 119 ? 2.289 -25.75 -12.789 1 92.44 119 ASN A N 1
ATOM 930 C CA . ASN A 1 119 ? 3.682 -25.391 -13.039 1 92.44 119 ASN A CA 1
ATOM 931 C C . ASN A 1 119 ? 4.156 -25.906 -14.398 1 92.44 119 ASN A C 1
ATOM 933 O O . ASN A 1 119 ? 5.316 -25.719 -14.766 1 92.44 119 ASN A O 1
ATOM 937 N N . THR A 1 120 ? 3.229 -26.609 -15.156 1 64.44 120 THR A N 1
ATOM 938 C CA . THR A 1 120 ? 3.666 -27.344 -16.344 1 64.44 120 THR A CA 1
ATOM 939 C C . THR A 1 120 ? 4.535 -26.453 -17.234 1 64.44 120 THR A C 1
ATOM 941 O O . THR A 1 120 ? 4.164 -25.328 -17.547 1 64.44 120 THR A O 1
ATOM 944 N N . SER A 1 121 ? 5.945 -26.578 -17.172 1 44.97 121 SER A N 1
ATOM 945 C CA . SER A 1 121 ? 7.008 -26.203 -18.094 1 44.97 121 SER A CA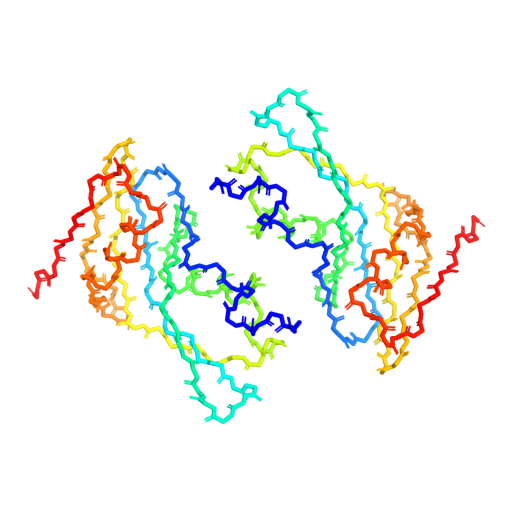 1
ATOM 946 C C . SER A 1 121 ? 6.582 -26.422 -19.547 1 44.97 121 SER A C 1
ATOM 948 O O . SER A 1 121 ? 5.82 -27.344 -19.844 1 44.97 121 SER A O 1
ATOM 950 N N . MET B 1 1 ? -9.609 -13.305 13.961 1 30.59 1 MET B N 1
ATOM 951 C CA . MET B 1 1 ? -10.609 -12.281 13.664 1 30.59 1 MET B CA 1
ATOM 952 C C . MET B 1 1 ? -10.156 -11.391 12.516 1 30.59 1 MET B C 1
ATOM 954 O O . MET B 1 1 ? -8.984 -11.016 12.438 1 30.59 1 MET B O 1
ATOM 958 N N . SER B 1 2 ? -10.75 -11.492 11.391 1 42.53 2 SER B N 1
ATOM 959 C CA . SER B 1 2 ? -10.289 -10.852 10.156 1 42.53 2 SER B CA 1
ATOM 960 C C . SER B 1 2 ? -9.992 -9.375 10.383 1 42.53 2 SER B C 1
ATOM 962 O O . SER B 1 2 ? -10.766 -8.672 11.039 1 42.53 2 SER B O 1
ATOM 964 N N . SER B 1 3 ? -8.758 -9 10.344 1 56.16 3 SER B N 1
ATOM 965 C CA . SER B 1 3 ? -8.438 -7.598 10.609 1 56.16 3 SER B CA 1
ATOM 966 C C . SER B 1 3 ? -9.43 -6.664 9.914 1 56.16 3 SER B C 1
ATOM 968 O O . SER B 1 3 ? -9.898 -6.957 8.812 1 56.16 3 SER B O 1
ATOM 970 N N . SER B 1 4 ? -10.07 -5.785 10.773 1 79.19 4 SER B N 1
ATOM 971 C CA . SER B 1 4 ? -10.984 -4.797 10.211 1 79.19 4 SER B CA 1
ATOM 972 C C . SER B 1 4 ? -10.367 -4.098 9.008 1 79.19 4 SER B C 1
ATOM 974 O O . SER B 1 4 ? -9.148 -4.086 8.844 1 79.19 4 SER B O 1
ATOM 976 N N . ALA B 1 5 ? -11.172 -3.744 7.98 1 88.94 5 ALA B N 1
ATOM 977 C CA . ALA B 1 5 ? -10.75 -2.994 6.801 1 88.94 5 ALA B CA 1
ATOM 978 C C . ALA B 1 5 ? -9.836 -1.831 7.188 1 88.94 5 ALA B C 1
ATOM 980 O O . ALA B 1 5 ? -8.844 -1.561 6.508 1 88.94 5 ALA B O 1
ATOM 981 N N . LEU B 1 6 ? -10.102 -1.269 8.336 1 93.75 6 LEU B N 1
ATOM 982 C CA . LEU B 1 6 ? -9.352 -0.095 8.773 1 93.75 6 LEU B CA 1
ATOM 983 C C . LEU B 1 6 ? -7.938 -0.478 9.195 1 93.75 6 LEU B C 1
ATOM 985 O O . LEU B 1 6 ? -7 0.301 9.023 1 93.75 6 LEU B O 1
ATOM 989 N N . GLU B 1 7 ? -7.824 -1.675 9.695 1 91.06 7 GLU B N 1
ATOM 990 C CA . GLU B 1 7 ? -6.52 -2.127 10.172 1 91.06 7 GLU B CA 1
ATOM 991 C C . GLU B 1 7 ? -5.562 -2.371 9.008 1 91.06 7 GLU B C 1
ATOM 993 O O . GLU B 1 7 ? -4.344 -2.324 9.18 1 91.06 7 GLU B O 1
ATOM 998 N N . LYS B 1 8 ? -6.07 -2.598 7.855 1 88.69 8 LYS B N 1
ATOM 999 C CA . LYS B 1 8 ? -5.262 -2.865 6.668 1 88.69 8 LYS B CA 1
ATOM 1000 C C . LYS B 1 8 ? -4.711 -1.573 6.078 1 88.69 8 LYS B C 1
ATOM 1002 O O . LYS B 1 8 ? -3.844 -1.607 5.199 1 88.69 8 LYS B O 1
ATOM 1007 N N . ILE B 1 9 ? -5.152 -0.434 6.543 1 94.69 9 ILE B N 1
ATOM 1008 C CA . ILE B 1 9 ? -4.75 0.865 6.016 1 94.69 9 ILE B CA 1
ATOM 1009 C C . ILE B 1 9 ? -3.814 1.558 7.004 1 94.69 9 ILE B C 1
ATOM 1011 O O . ILE B 1 9 ? -4.23 1.936 8.102 1 94.69 9 ILE B O 1
ATOM 1015 N N . PRO B 1 10 ? -2.543 1.756 6.652 1 94.75 10 PRO B N 1
ATOM 1016 C CA . PRO B 1 10 ? -1.635 2.471 7.551 1 94.75 10 PRO B CA 1
ATOM 1017 C C . PRO B 1 10 ? -2.123 3.877 7.887 1 94.75 10 PRO B C 1
ATOM 1019 O O . PRO B 1 10 ? -2.656 4.574 7.02 1 94.75 10 PRO B O 1
ATOM 1022 N N . ASP B 1 11 ? -1.92 4.301 9.094 1 97.5 11 ASP B N 1
ATOM 1023 C CA . ASP B 1 11 ? -2.354 5.629 9.508 1 97.5 11 ASP B CA 1
ATOM 1024 C C . ASP B 1 1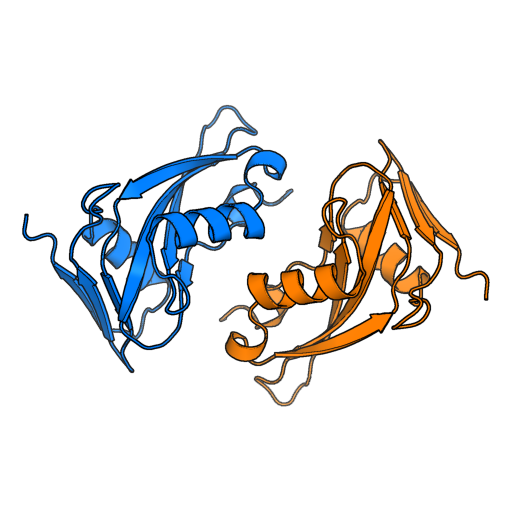1 ? -1.543 6.719 8.812 1 97.5 11 ASP B C 1
ATOM 1026 O O . ASP B 1 11 ? -2.051 7.812 8.555 1 97.5 11 ASP B O 1
ATOM 1030 N N . VAL B 1 12 ? -0.293 6.41 8.625 1 97.75 12 VAL B N 1
ATOM 1031 C CA . VAL B 1 12 ? 0.615 7.402 8.062 1 97.75 12 VAL B CA 1
ATOM 1032 C C . VAL B 1 12 ? 1.394 6.789 6.895 1 97.75 12 VAL B C 1
ATOM 1034 O O . VAL B 1 12 ? 1.853 5.648 6.98 1 97.75 12 VAL B O 1
ATOM 1037 N N . ASP B 1 13 ? 1.464 7.461 5.781 1 97.19 13 ASP B N 1
ATOM 1038 C CA . ASP B 1 13 ? 2.357 7.188 4.656 1 97.19 13 ASP B CA 1
ATOM 1039 C C . ASP B 1 13 ? 2.879 8.484 4.047 1 97.19 13 ASP B C 1
ATOM 1041 O O . ASP B 1 13 ? 2.207 9.102 3.217 1 97.19 13 ASP B O 1
ATOM 1045 N N . ILE B 1 14 ? 4.156 8.805 4.496 1 97.94 14 ILE B N 1
ATOM 1046 C CA . ILE B 1 14 ? 4.773 10.055 4.07 1 97.94 14 ILE B CA 1
ATOM 1047 C C . ILE B 1 14 ? 6.266 9.852 3.844 1 97.94 14 ILE B C 1
ATOM 1049 O O . ILE B 1 14 ? 6.844 8.867 4.316 1 97.94 14 ILE B O 1
ATOM 1053 N N . ASP B 1 15 ? 6.879 10.789 3.051 1 96.31 15 ASP B N 1
ATOM 1054 C CA . ASP B 1 15 ? 8.328 10.758 2.881 1 96.31 15 ASP B CA 1
ATOM 1055 C C . ASP B 1 15 ? 9.039 11.188 4.16 1 96.31 15 ASP B C 1
ATOM 1057 O O . ASP B 1 15 ? 8.555 12.055 4.887 1 96.31 15 ASP B O 1
ATOM 1061 N N . ASP B 1 16 ? 10.219 10.641 4.387 1 94.94 16 ASP B N 1
ATOM 1062 C CA . ASP B 1 16 ? 10.883 10.812 5.672 1 94.94 16 ASP B CA 1
ATOM 1063 C C . ASP B 1 16 ? 11.859 11.992 5.629 1 94.94 16 ASP B C 1
ATOM 1065 O O . ASP B 1 16 ? 12.742 12.102 6.48 1 94.94 16 ASP B O 1
ATOM 1069 N N . LYS B 1 17 ? 11.711 12.867 4.648 1 96.44 17 LYS B N 1
ATOM 1070 C CA . LYS B 1 17 ? 12.531 14.07 4.531 1 96.44 17 LYS B CA 1
ATOM 1071 C C . LYS B 1 17 ? 11.914 15.062 3.557 1 96.44 17 LYS B C 1
ATOM 1073 O O . LYS B 1 17 ? 11.156 14.68 2.662 1 96.44 17 LYS B O 1
ATOM 1078 N N . GLY B 1 18 ? 12.242 16.312 3.818 1 98 18 GLY B N 1
ATOM 1079 C CA . GLY B 1 18 ? 11.852 17.344 2.869 1 98 18 GLY B CA 1
ATOM 1080 C C . GLY B 1 18 ? 10.516 17.984 3.201 1 98 18 GLY B C 1
ATOM 1081 O O . GLY B 1 18 ? 9.891 17.641 4.211 1 98 18 GLY B O 1
ATOM 1082 N N . ARG B 1 19 ? 10.172 19.031 2.338 1 98.62 19 ARG B N 1
ATOM 1083 C CA . ARG B 1 19 ? 8.898 19.734 2.424 1 98.62 19 ARG B CA 1
ATOM 1084 C C . ARG B 1 19 ? 8 19.406 1.239 1 98.62 19 ARG B C 1
ATOM 1086 O O . ARG B 1 19 ? 8.422 19.5 0.085 1 98.62 19 ARG B O 1
ATOM 1093 N N . TYR B 1 20 ? 6.824 19 1.53 1 98.81 20 TYR B N 1
ATOM 1094 C CA . T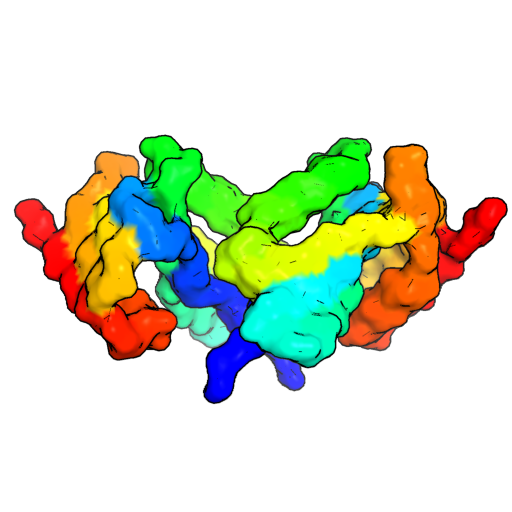YR B 1 20 ? 5.961 18.516 0.455 1 98.81 20 TYR B CA 1
ATOM 1095 C C . TYR B 1 20 ? 4.492 18.625 0.841 1 98.81 20 TYR B C 1
ATOM 1097 O O . TYR B 1 20 ? 4.168 18.984 1.978 1 98.81 20 TYR B O 1
ATOM 1105 N N . LYS B 1 21 ? 3.586 18.438 -0.138 1 98.75 21 LYS B N 1
ATOM 1106 C CA . LYS B 1 21 ? 2.139 18.484 0.051 1 98.75 21 LYS B CA 1
ATOM 1107 C C . LYS B 1 21 ? 1.643 17.234 0.788 1 98.75 21 LYS B C 1
ATOM 1109 O O . LYS B 1 21 ? 2.105 16.125 0.525 1 98.75 21 LYS B O 1
ATOM 1114 N N . TYR B 1 22 ? 0.787 17.453 1.698 1 98.88 22 TYR B N 1
ATOM 1115 C CA . TYR B 1 22 ? 0.101 16.359 2.371 1 98.88 22 TYR B CA 1
ATOM 1116 C C . TYR B 1 22 ? -1.403 16.594 2.414 1 98.88 22 TYR B C 1
ATOM 1118 O O . TYR B 1 22 ? -1.862 17.734 2.238 1 98.88 22 TYR B O 1
ATOM 1126 N N . ILE B 1 23 ? -2.219 15.523 2.598 1 98.94 23 ILE B N 1
ATOM 1127 C CA . ILE B 1 23 ? -3.65 15.648 2.85 1 98.94 23 ILE B CA 1
ATOM 1128 C C . ILE B 1 23 ? -4.039 14.805 4.059 1 98.94 23 ILE B C 1
ATOM 1130 O O . ILE B 1 23 ? -3.338 13.852 4.41 1 98.94 23 ILE B O 1
ATOM 1134 N N . LEU B 1 24 ? -5.078 15.25 4.746 1 98.94 24 LEU B N 1
ATOM 1135 C CA . LEU B 1 24 ? -5.773 14.5 5.789 1 98.94 24 LEU B CA 1
ATOM 1136 C C . LEU B 1 24 ? -7.035 13.844 5.234 1 98.94 24 LEU B C 1
ATOM 1138 O O . LEU B 1 24 ? -7.836 14.5 4.562 1 98.94 24 LEU B O 1
ATOM 1142 N N . ILE B 1 25 ? -7.172 12.547 5.48 1 98.94 25 ILE B N 1
ATOM 1143 C CA . ILE B 1 25 ? -8.297 11.797 4.93 1 98.94 25 ILE B CA 1
ATOM 1144 C C . ILE B 1 25 ? 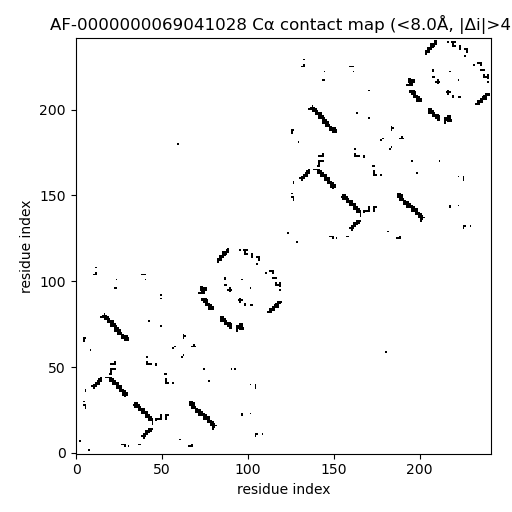-9.047 11.094 6.059 1 98.94 25 ILE B C 1
ATOM 1146 O O . ILE B 1 25 ? -8.43 10.523 6.965 1 98.94 25 ILE B O 1
ATOM 1150 N N . LYS B 1 26 ? -10.352 11.227 6.07 1 98.7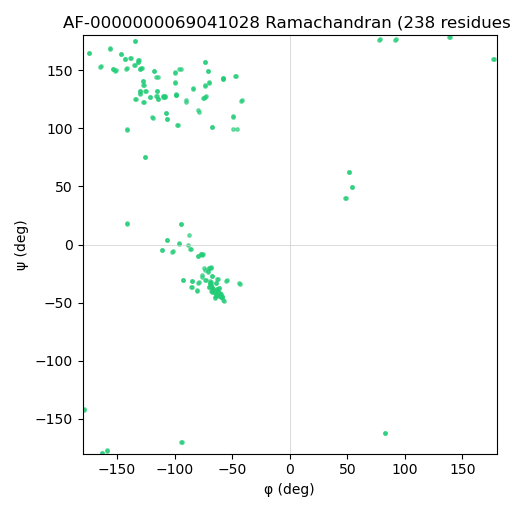5 26 LYS B N 1
ATOM 1151 C CA . LYS B 1 26 ? -11.188 10.391 6.926 1 98.75 26 LYS B CA 1
ATOM 1152 C C . LYS B 1 26 ? -11.609 9.117 6.207 1 98.75 26 LYS B C 1
ATOM 1154 O O . LYS B 1 26 ? -12.125 9.172 5.09 1 98.75 26 LYS B O 1
ATOM 1159 N N . VAL B 1 27 ? -11.305 7.992 6.766 1 98.19 27 VAL B N 1
ATOM 1160 C CA . VAL B 1 27 ? -11.672 6.691 6.215 1 98.19 27 VAL B CA 1
ATOM 1161 C C . VAL B 1 27 ? -12.75 6.047 7.086 1 98.19 27 VAL B C 1
ATOM 1163 O O . VAL B 1 27 ? -12.586 5.93 8.297 1 98.19 27 VAL B O 1
ATOM 1166 N N . THR B 1 28 ? -13.852 5.621 6.488 1 97.5 28 THR B N 1
ATOM 1167 C CA . THR B 1 28 ? -14.977 5.039 7.211 1 97.5 28 THR B CA 1
ATOM 1168 C C . THR B 1 28 ? -15.258 3.623 6.719 1 97.5 28 THR B C 1
ATOM 1170 O O . THR B 1 28 ? -15.422 3.398 5.52 1 97.5 28 THR B O 1
ATOM 1173 N N . ASP B 1 29 ? -15.305 2.664 7.699 1 96.44 29 ASP B N 1
ATOM 1174 C CA . ASP B 1 29 ? -15.578 1.262 7.398 1 96.44 29 ASP B CA 1
ATOM 1175 C C . ASP B 1 29 ? -17.062 1.046 7.086 1 96.44 29 ASP B C 1
ATOM 1177 O O . ASP B 1 29 ? -17.922 1.413 7.883 1 96.44 29 ASP B O 1
ATOM 1181 N N . GLN B 1 30 ? -17.312 0.455 5.934 1 94.94 30 GLN B N 1
ATOM 1182 C CA . GLN B 1 30 ? -18.703 0.251 5.527 1 94.94 30 GLN B CA 1
ATOM 1183 C C . GLN B 1 30 ? -19.109 -1.215 5.66 1 94.94 30 GLN B C 1
ATOM 1185 O O . GLN B 1 30 ? -20.156 -1.623 5.164 1 94.94 30 GLN B O 1
ATOM 1190 N N . ASN B 1 31 ? -18.234 -2.041 6.18 1 91.19 31 ASN B N 1
ATOM 1191 C CA . ASN B 1 31 ? -18.484 -3.479 6.25 1 91.19 31 ASN B CA 1
ATOM 1192 C C . ASN B 1 31 ? -19.453 -3.828 7.367 1 91.19 31 ASN B C 1
ATOM 1194 O O . ASN B 1 31 ? -20.094 -4.883 7.332 1 91.19 31 ASN B O 1
ATOM 1198 N N . ASP B 1 32 ? -19.5 -3.027 8.359 1 83.75 32 ASP B N 1
ATOM 1199 C CA . ASP B 1 32 ? -20.5 -3.295 9.398 1 83.75 32 ASP B CA 1
ATOM 1200 C C . ASP B 1 32 ? -21.234 -2.018 9.805 1 83.75 32 ASP B C 1
ATOM 1202 O O . ASP B 1 32 ? -20.984 -0.953 9.227 1 83.75 32 ASP B O 1
ATOM 1206 N N . SER B 1 33 ? -22.172 -2.232 10.625 1 86.31 33 SER B N 1
ATOM 1207 C CA . SER B 1 33 ? -23.078 -1.146 10.984 1 86.31 33 SER B CA 1
ATOM 1208 C C . SER B 1 33 ? -22.406 -0.166 11.945 1 86.31 33 SER B C 1
ATOM 1210 O O . SER B 1 33 ? -22.953 0.908 12.211 1 86.31 33 SER B O 1
ATOM 1212 N N . SER B 1 34 ? -21.312 -0.451 12.406 1 85 34 SER B N 1
ATOM 1213 C CA . SER B 1 34 ? -20.672 0.417 13.391 1 85 34 SER B CA 1
ATOM 1214 C C . SER B 1 34 ? -20.125 1.68 12.734 1 85 34 SER B C 1
ATOM 1216 O O . SER B 1 34 ? -19.922 2.693 13.406 1 85 34 SER B O 1
ATOM 1218 N N . ASN B 1 35 ? -19.906 1.707 11.484 1 88.12 35 ASN B N 1
ATOM 1219 C CA . ASN B 1 35 ? -19.344 2.838 10.75 1 88.12 35 ASN B CA 1
ATOM 1220 C C . ASN B 1 35 ? -18.109 3.393 11.445 1 88.12 35 ASN B C 1
ATOM 1222 O O . ASN B 1 35 ? -17.953 4.609 11.578 1 88.12 35 ASN B O 1
ATOM 1226 N N . LEU B 1 36 ? -17.328 2.516 11.945 1 94.5 36 LEU B N 1
ATOM 1227 C CA . LEU B 1 36 ? -16.062 2.947 12.531 1 94.5 36 LEU B CA 1
ATOM 1228 C C . LEU B 1 36 ? -15.211 3.701 11.508 1 94.5 36 LEU B C 1
ATOM 1230 O O . LEU B 1 36 ? -15.266 3.398 10.312 1 94.5 36 LEU B O 1
ATOM 1234 N N . SER B 1 37 ? -14.516 4.742 12.008 1 96.81 37 SER B N 1
ATOM 1235 C CA . SER B 1 37 ? -13.688 5.551 11.117 1 96.81 37 SER B CA 1
ATOM 1236 C C . SER B 1 37 ? -12.352 5.891 11.766 1 96.81 37 SER B C 1
ATOM 1238 O O . SER B 1 37 ? -12.164 5.68 12.961 1 96.81 37 SER B O 1
ATOM 1240 N N . LYS B 1 38 ? -11.438 6.238 10.922 1 97.5 38 LYS B N 1
ATOM 1241 C CA . LYS B 1 38 ? -10.172 6.785 11.383 1 97.5 38 LYS B CA 1
ATOM 1242 C C . LYS B 1 38 ? -9.633 7.828 10.398 1 97.5 38 LYS B C 1
ATOM 1244 O O . LYS B 1 38 ? -10.148 7.973 9.289 1 97.5 38 LYS B O 1
ATOM 1249 N N . TYR B 1 39 ? -8.672 8.594 10.945 1 98.69 39 TYR B N 1
ATOM 1250 C CA . TYR B 1 39 ? -7.969 9.562 10.109 1 98.69 39 TYR B CA 1
ATOM 1251 C C . TYR B 1 39 ? -6.621 9.016 9.656 1 98.69 39 TYR B C 1
ATOM 1253 O O . TYR B 1 39 ? -5.922 8.352 10.43 1 98.69 39 TYR B O 1
ATOM 1261 N N . VAL B 1 40 ? -6.328 9.305 8.352 1 98.75 40 VAL B N 1
ATOM 1262 C CA . VAL B 1 40 ? -5.02 8.898 7.852 1 98.75 40 VAL B CA 1
ATOM 1263 C C . VAL B 1 40 ? -4.328 10.078 7.184 1 98.75 40 VAL B C 1
ATOM 1265 O O . VAL B 1 40 ? -4.988 11.008 6.707 1 98.75 40 VAL B O 1
ATOM 1268 N N . VAL B 1 41 ? -3.012 10.078 7.203 1 98.88 41 VAL B N 1
ATOM 1269 C CA . VAL B 1 41 ? -2.195 11.156 6.645 1 98.88 41 VAL B CA 1
ATOM 1270 C C . VAL B 1 41 ? -1.398 10.633 5.453 1 98.88 41 VAL B C 1
ATOM 1272 O O . VAL B 1 41 ? -0.734 9.594 5.547 1 98.88 41 VAL B O 1
ATOM 1275 N N . ARG B 1 42 ? -1.501 11.273 4.246 1 98.81 42 ARG B N 1
ATOM 1276 C CA . ARG B 1 42 ? -0.756 10.93 3.039 1 98.81 42 ARG B CA 1
ATOM 1277 C C . ARG B 1 42 ? -0.031 12.148 2.482 1 98.81 42 ARG B C 1
ATOM 1279 O O . ARG B 1 42 ? -0.574 13.258 2.486 1 98.81 42 ARG B O 1
ATOM 1286 N N . GLY B 1 43 ? 1.192 11.953 2.076 1 98.69 43 GLY B N 1
ATOM 1287 C CA . GLY B 1 43 ? 1.98 13.016 1.469 1 98.69 43 GLY B CA 1
ATOM 1288 C C . GLY B 1 43 ? 3.322 12.539 0.949 1 98.69 43 GLY B C 1
ATOM 1289 O O . GLY B 1 43 ? 3.752 11.422 1.255 1 98.69 43 GLY B O 1
ATOM 1290 N N . GLY B 1 44 ? 3.928 13.391 0.107 1 98 44 GLY B N 1
ATOM 1291 C CA . GLY B 1 44 ? 5.23 13.031 -0.428 1 98 44 GLY B CA 1
ATOM 1292 C C . GLY B 1 44 ? 5.77 14.039 -1.422 1 98 44 GLY B C 1
ATOM 1293 O O . GLY B 1 44 ? 4.996 14.766 -2.059 1 98 44 GLY B O 1
ATOM 1294 N N . GLN B 1 45 ? 7.051 14 -1.604 1 97.44 45 GLN B N 1
ATOM 1295 C CA . GLN B 1 45 ? 7.77 14.953 -2.438 1 97.44 45 GLN B CA 1
ATOM 1296 C C . GLN B 1 45 ? 7.406 14.781 -3.91 1 97.44 45 GLN B C 1
ATOM 1298 O O . GLN B 1 45 ? 7.441 15.75 -4.68 1 97.44 45 GLN B O 1
ATOM 1303 N N . ARG B 1 46 ? 7.031 13.641 -4.254 1 95.19 46 ARG B N 1
ATOM 1304 C CA . ARG B 1 46 ? 6.844 13.328 -5.668 1 95.19 46 ARG B CA 1
ATOM 1305 C C . ARG B 1 46 ? 5.535 13.906 -6.188 1 95.19 46 ARG B C 1
ATOM 1307 O O . ARG B 1 46 ? 5.293 13.922 -7.398 1 95.19 46 ARG B O 1
ATOM 1314 N N . PHE B 1 47 ? 4.746 14.406 -5.363 1 97.62 47 PHE B N 1
ATOM 1315 C CA . PHE B 1 47 ? 3.426 14.867 -5.781 1 97.62 47 PHE B CA 1
ATOM 1316 C C . PHE B 1 47 ? 3.426 16.375 -6.004 1 97.62 47 PHE B C 1
ATOM 1318 O O . PHE B 1 47 ? 3.766 17.141 -5.102 1 97.62 47 PHE B O 1
ATOM 1325 N N . ASP B 1 48 ? 2.953 16.828 -7.121 1 97.06 48 ASP B N 1
ATOM 1326 C CA . ASP B 1 48 ? 2.904 18.25 -7.465 1 97.06 48 ASP B CA 1
ATOM 1327 C C . ASP B 1 48 ? 1.652 18.906 -6.891 1 97.06 48 ASP B C 1
ATOM 1329 O O . ASP B 1 48 ? 1.65 20.109 -6.617 1 97.06 48 ASP B O 1
ATOM 1333 N N . PHE B 1 49 ? 0.601 18.141 -6.785 1 97.81 49 PHE B N 1
ATOM 1334 C CA . PHE B 1 49 ? -0.665 18.672 -6.293 1 97.81 49 PHE B CA 1
ATOM 1335 C C . PHE B 1 49 ? -1.255 17.766 -5.223 1 97.81 49 PHE B C 1
ATOM 1337 O O . PHE B 1 49 ? -0.948 16.562 -5.18 1 97.81 49 PHE B O 1
ATOM 1344 N N . HIS B 1 50 ? -2.111 18.344 -4.398 1 98.5 50 HIS B N 1
ATOM 1345 C CA . HIS B 1 50 ? -2.787 17.547 -3.373 1 98.5 50 HIS B CA 1
ATOM 1346 C C . HIS B 1 50 ? -3.672 16.484 -3.994 1 98.5 50 HIS B C 1
ATOM 1348 O O . HIS B 1 50 ? -3.824 15.391 -3.432 1 98.5 50 HIS B O 1
ATOM 1354 N N . ALA B 1 51 ? -4.191 16.75 -5.16 1 98.25 51 ALA B N 1
ATOM 1355 C CA . ALA B 1 51 ? -5.012 15.781 -5.871 1 98.25 51 ALA B CA 1
ATOM 1356 C C . ALA B 1 51 ? -4.191 14.547 -6.246 1 98.25 51 ALA B C 1
ATOM 1358 O O . ALA B 1 51 ? -4.715 13.43 -6.262 1 98.25 51 ALA B O 1
ATOM 1359 N N . ASP B 1 52 ? -2.881 14.703 -6.535 1 98.31 52 ASP B N 1
ATOM 1360 C CA . ASP B 1 52 ? -1.999 13.586 -6.848 1 98.31 52 ASP B CA 1
ATOM 1361 C C . ASP B 1 52 ? -1.806 12.688 -5.629 1 98.31 52 ASP B C 1
ATOM 1363 O O . ASP B 1 52 ? -1.684 11.469 -5.762 1 98.31 52 ASP B O 1
ATOM 1367 N N . VAL B 1 53 ? -1.704 13.281 -4.496 1 98.62 53 VAL B N 1
ATOM 1368 C CA . VAL B 1 53 ? -1.573 12.531 -3.252 1 98.62 53 VAL B CA 1
ATOM 1369 C C . VAL B 1 53 ? -2.785 11.617 -3.07 1 98.62 53 VAL B C 1
ATOM 1371 O O . VAL B 1 53 ? -2.637 10.43 -2.76 1 98.62 53 VAL B O 1
ATOM 1374 N N . TYR B 1 54 ? -3.963 12.188 -3.336 1 98.69 54 TYR B N 1
ATOM 1375 C CA . TYR B 1 54 ? -5.191 11.422 -3.172 1 98.69 54 TYR B CA 1
ATOM 1376 C C . TYR B 1 54 ? -5.281 10.297 -4.199 1 98.69 54 TYR B C 1
ATOM 1378 O O . TYR B 1 54 ? -5.719 9.188 -3.885 1 98.69 54 TYR B O 1
ATOM 1386 N N . ASP B 1 55 ? -4.898 10.586 -5.422 1 97.88 55 ASP B N 1
ATOM 1387 C CA . ASP B 1 55 ? -4.887 9.562 -6.469 1 97.88 55 ASP B CA 1
ATOM 1388 C C . ASP B 1 55 ? -3.977 8.398 -6.086 1 97.88 55 ASP B C 1
ATOM 1390 O O . ASP B 1 55 ? -4.324 7.234 -6.301 1 97.88 55 ASP B O 1
ATOM 1394 N N . ASN B 1 56 ? -2.861 8.766 -5.613 1 97.44 56 ASN B N 1
ATOM 1395 C CA . ASN B 1 56 ? -1.938 7.73 -5.168 1 97.44 56 ASN B CA 1
ATOM 1396 C C . ASN B 1 56 ? -2.52 6.918 -4.016 1 97.44 56 ASN B C 1
ATOM 1398 O O . ASN B 1 56 ? -2.35 5.699 -3.961 1 97.44 56 ASN B O 1
ATOM 1402 N N . PHE B 1 57 ? -3.186 7.598 -3.09 1 98.38 57 PHE B N 1
ATOM 1403 C CA . PHE B 1 57 ? -3.844 6.934 -1.971 1 98.38 57 PHE B CA 1
ATOM 1404 C C . PHE B 1 57 ? -4.859 5.914 -2.469 1 98.38 57 PHE B C 1
ATOM 1406 O O . PHE B 1 57 ? -4.867 4.766 -2.018 1 98.38 57 PHE B O 1
ATOM 1413 N N . LYS B 1 58 ? -5.727 6.305 -3.432 1 97.56 58 LYS B N 1
ATOM 1414 C CA . LYS B 1 58 ? -6.75 5.414 -3.967 1 97.56 58 LYS B CA 1
ATOM 1415 C C . LYS B 1 58 ? -6.121 4.215 -4.668 1 97.56 58 LYS B C 1
ATOM 1417 O O . LYS B 1 58 ? -6.594 3.084 -4.527 1 97.56 58 LYS B O 1
ATOM 1422 N N . LYS B 1 59 ? -5.031 4.531 -5.34 1 94.88 59 LYS B N 1
ATOM 1423 C CA . LYS B 1 59 ? -4.355 3.477 -6.09 1 94.88 59 LYS B CA 1
ATOM 1424 C C . LYS B 1 59 ? -3.73 2.449 -5.152 1 94.88 59 LYS B C 1
ATOM 1426 O O . LYS B 1 59 ? -3.809 1.245 -5.398 1 94.88 59 LYS B O 1
ATOM 1431 N N . CYS B 1 60 ? -3.146 2.855 -4.074 1 95.44 60 CYS B N 1
ATOM 1432 C CA . CYS B 1 60 ? -2.389 1.986 -3.182 1 95.44 60 CYS B CA 1
ATOM 1433 C C . CYS B 1 60 ? -3.307 1.303 -2.178 1 95.44 60 CYS B C 1
ATOM 1435 O O . CYS B 1 60 ? -3.074 0.153 -1.799 1 95.44 60 CYS B O 1
ATOM 1437 N N . VAL B 1 61 ? -4.297 1.941 -1.717 1 95.88 61 VAL B N 1
ATOM 1438 C CA . VAL B 1 61 ? -5.156 1.449 -0.646 1 95.88 61 VAL B CA 1
ATOM 1439 C C . VAL B 1 61 ? -6.355 0.714 -1.242 1 95.88 61 VAL B C 1
ATOM 1441 O O . VAL B 1 61 ? -6.906 -0.196 -0.619 1 95.88 61 VAL B O 1
ATOM 1444 N N . LYS B 1 62 ? -6.914 1.049 -2.469 1 94.44 62 LYS B N 1
ATOM 1445 C CA . LYS B 1 62 ? -8.07 0.473 -3.146 1 94.44 62 LYS B CA 1
ATOM 1446 C C . LYS B 1 62 ? -9.289 0.437 -2.225 1 94.44 62 LYS B C 1
ATOM 1448 O O . LYS B 1 62 ? -9.836 -0.633 -1.959 1 94.44 62 LYS B O 1
ATOM 1453 N N . PRO B 1 63 ? -9.727 1.68 -1.819 1 96.69 63 PRO B N 1
ATOM 1454 C CA . PRO B 1 63 ? -10.805 1.769 -0.831 1 96.69 63 PRO B CA 1
ATOM 1455 C C . PRO B 1 63 ? -12.062 1.003 -1.253 1 96.69 63 PRO B C 1
ATOM 1457 O O . PRO B 1 63 ? -12.766 0.447 -0.406 1 96.69 63 PRO B O 1
ATOM 1460 N N . ASP B 1 64 ? -12.359 0.891 -2.504 1 94.44 64 ASP B N 1
ATOM 1461 C CA . ASP B 1 64 ? -13.539 0.183 -2.98 1 94.44 64 ASP B CA 1
ATOM 1462 C C . ASP B 1 64 ? -13.453 -1.308 -2.658 1 94.44 64 ASP B C 1
ATOM 1464 O O . ASP B 1 64 ? -14.445 -1.919 -2.258 1 94.44 64 ASP B O 1
ATOM 1468 N N . GLU B 1 65 ? -12.305 -1.821 -2.824 1 88.69 65 GLU B N 1
ATOM 1469 C CA . GLU B 1 65 ? -12.102 -3.242 -2.557 1 88.69 65 GLU B CA 1
ATOM 1470 C C . GLU B 1 65 ? -12.203 -3.545 -1.064 1 88.69 65 GLU B C 1
ATOM 1472 O O . GLU B 1 65 ? -12.648 -4.625 -0.674 1 88.69 65 GLU B O 1
ATOM 1477 N N . LEU B 1 66 ? -11.836 -2.637 -0.242 1 92.19 66 LEU B N 1
ATOM 1478 C CA . LEU B 1 66 ? -11.891 -2.791 1.207 1 92.19 66 LEU B CA 1
ATOM 1479 C C . LEU B 1 66 ? -13.266 -2.4 1.738 1 92.19 66 LEU B C 1
ATOM 1481 O O . LEU B 1 66 ? -13.531 -2.525 2.936 1 92.19 66 LEU B O 1
ATOM 1485 N N . ASN B 1 67 ? -14.086 -1.948 0.845 1 94.12 67 ASN B N 1
ATOM 1486 C CA . ASN B 1 67 ? -15.422 -1.467 1.193 1 94.12 67 ASN B CA 1
ATOM 1487 C C . ASN B 1 67 ? -15.359 -0.401 2.283 1 94.12 67 ASN B C 1
ATOM 1489 O O . ASN B 1 67 ? -16.031 -0.525 3.314 1 94.12 67 ASN B O 1
ATOM 1493 N N . VAL B 1 68 ? -14.5 0.57 2.062 1 96.81 68 VAL B N 1
ATOM 1494 C CA . VAL B 1 68 ? -14.43 1.761 2.902 1 96.81 68 VAL B CA 1
ATOM 1495 C C . VAL B 1 68 ? -14.742 3.002 2.068 1 96.81 68 VAL B C 1
ATOM 1497 O O . VAL B 1 68 ? -14.523 3.012 0.854 1 96.81 68 VAL B O 1
ATOM 1500 N N . THR B 1 69 ? -15.344 4.016 2.766 1 97.62 69 THR B N 1
ATOM 1501 C CA . THR B 1 69 ? -15.477 5.332 2.148 1 97.62 69 THR B CA 1
ATOM 1502 C C . THR B 1 69 ? -14.391 6.273 2.646 1 97.62 69 THR B C 1
ATOM 1504 O O . THR B 1 69 ? -13.891 6.121 3.762 1 97.62 69 THR B O 1
ATOM 1507 N N . THR B 1 70 ? -13.977 7.184 1.755 1 98.5 70 THR B N 1
ATOM 1508 C CA . THR B 1 70 ? -12.922 8.133 2.094 1 98.5 70 THR B CA 1
ATOM 1509 C C . THR B 1 70 ? -13.367 9.562 1.812 1 98.5 70 THR B C 1
ATOM 1511 O O . THR B 1 70 ? -14.102 9.812 0.858 1 98.5 70 THR B O 1
ATOM 1514 N N . ARG B 1 71 ? -12.977 10.445 2.713 1 98.62 71 ARG B N 1
ATOM 1515 C CA . ARG B 1 71 ? -13.242 11.867 2.555 1 98.62 71 ARG B CA 1
ATOM 1516 C C . ARG B 1 71 ? -11.992 12.695 2.854 1 98.62 71 ARG B C 1
ATOM 1518 O O . ARG B 1 71 ? -11.398 12.562 3.926 1 98.62 71 ARG B O 1
ATOM 1525 N N . ILE B 1 72 ? -11.602 13.562 1.84 1 98.75 72 ILE B N 1
ATOM 1526 C CA . ILE B 1 72 ? -10.523 14.508 2.084 1 98.75 72 ILE B CA 1
ATOM 1527 C C . ILE B 1 72 ? -11.008 15.617 3.008 1 98.75 72 ILE B C 1
ATOM 1529 O O . ILE B 1 72 ? -12.023 16.266 2.734 1 98.75 72 ILE B O 1
ATOM 1533 N N . LEU B 1 73 ? -10.281 15.836 4.035 1 98.75 73 LEU B N 1
ATOM 1534 C CA . LEU B 1 73 ? -10.703 16.828 5.016 1 98.75 73 LEU B CA 1
ATOM 1535 C C 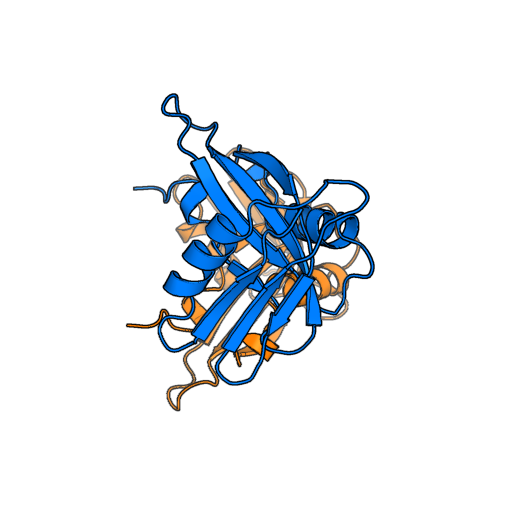. LEU B 1 73 ? -9.914 18.125 4.852 1 98.75 73 LEU B C 1
ATOM 1537 O O . LEU B 1 73 ? -10.195 19.109 5.527 1 98.75 73 LEU B O 1
ATOM 1541 N N . GLY B 1 74 ? -8.922 18.125 3.996 1 98.56 74 GLY B N 1
ATOM 1542 C CA . GLY B 1 74 ? -8.039 19.266 3.752 1 98.56 74 GLY B CA 1
ATOM 1543 C C . GLY B 1 74 ? -6.586 18.859 3.594 1 98.56 74 GLY B C 1
ATOM 1544 O O . GLY B 1 74 ? -6.262 17.672 3.602 1 98.56 74 GLY B O 1
ATOM 1545 N N . GLY B 1 75 ? -5.77 19.875 3.338 1 98.56 75 GLY B N 1
ATOM 1546 C CA . GLY B 1 75 ? -4.348 19.609 3.176 1 98.56 75 GLY B CA 1
ATOM 1547 C C . GLY B 1 75 ? -3.484 20.844 3.406 1 98.56 75 GLY B C 1
ATOM 1548 O O . GLY B 1 75 ? -3.971 21.859 3.889 1 98.56 75 GLY B O 1
ATOM 1549 N N . GLY B 1 76 ? -2.299 20.625 3.221 1 98.5 76 GLY B N 1
ATOM 1550 C CA . GLY B 1 76 ? -1.294 21.672 3.359 1 98.5 76 GLY B CA 1
ATOM 1551 C C . GLY B 1 76 ? 0.11 21.188 3.045 1 98.5 76 GLY B C 1
ATOM 1552 O O . GLY B 1 76 ? 0.322 20.484 2.064 1 98.5 76 GLY B O 1
ATOM 1553 N N . TRP B 1 77 ? 0.986 21.719 3.83 1 98.69 77 TRP B N 1
ATOM 1554 C CA . TRP B 1 77 ? 2.402 21.406 3.682 1 98.69 77 TRP B CA 1
ATOM 1555 C C . TRP B 1 77 ? 2.928 20.656 4.902 1 98.69 77 TRP B C 1
ATOM 1557 O O . TRP B 1 77 ? 2.479 20.906 6.027 1 98.69 77 TRP B O 1
ATOM 1567 N N . LEU B 1 78 ? 3.814 19.75 4.656 1 98.88 78 LEU B N 1
ATOM 1568 C CA . LEU B 1 78 ? 4.516 19 5.691 1 98.88 78 LEU B CA 1
ATOM 1569 C C . LEU B 1 78 ? 6.027 19.078 5.492 1 98.88 78 LEU B C 1
ATOM 1571 O O . LEU B 1 78 ? 6.527 18.844 4.395 1 98.88 78 LEU B O 1
ATOM 1575 N N . GLU B 1 79 ? 6.715 19.547 6.488 1 98.81 79 GLU B N 1
ATOM 1576 C CA . GLU B 1 79 ? 8.172 19.578 6.508 1 98.81 79 GLU B CA 1
ATOM 1577 C C . GLU B 1 79 ? 8.734 18.516 7.449 1 98.81 79 GLU B C 1
ATOM 1579 O O . GLU B 1 79 ? 8.578 18.625 8.664 1 98.81 79 GLU B O 1
ATOM 1584 N N . HIS B 1 80 ? 9.312 17.5 6.828 1 98.56 80 HIS B N 1
ATOM 1585 C CA . HIS B 1 80 ? 9.898 16.406 7.594 1 98.56 80 HIS B CA 1
ATOM 1586 C C . HIS B 1 80 ? 11.406 16.594 7.754 1 98.56 80 HIS B C 1
ATOM 1588 O O . HIS B 1 80 ? 12.18 16.25 6.855 1 98.56 80 HIS B O 1
ATOM 1594 N N . GLY B 1 81 ? 11.82 17.047 8.961 1 97.94 81 GLY B N 1
ATOM 1595 C CA . GLY B 1 81 ? 13.227 17.219 9.266 1 97.94 81 GLY B CA 1
ATOM 1596 C C . GLY B 1 81 ? 13.852 16.016 9.953 1 97.94 81 GLY B C 1
ATOM 1597 O O . GLY B 1 81 ? 13.273 14.93 9.945 1 97.94 81 GLY B O 1
ATOM 1598 N N . GLU B 1 82 ? 15.062 16.141 10.445 1 96.38 82 GLU B N 1
ATOM 1599 C CA . GLU B 1 82 ? 15.797 15.047 11.062 1 96.38 82 GLU B CA 1
ATOM 1600 C C . GLU B 1 82 ? 15.148 14.617 12.375 1 96.38 82 GLU B C 1
ATOM 1602 O O . GLU B 1 82 ? 15.086 13.43 12.688 1 96.38 82 GLU B O 1
ATOM 1607 N N . LYS B 1 83 ? 14.633 15.602 13.109 1 97.75 83 LYS B N 1
ATOM 1608 C CA . LYS B 1 83 ? 14.078 15.273 14.422 1 97.75 83 LYS B CA 1
ATOM 1609 C C . LYS B 1 83 ? 12.812 16.078 14.695 1 97.75 83 LYS B C 1
ATOM 1611 O O . LYS B 1 83 ? 12.43 16.266 15.852 1 97.75 83 LYS B O 1
ATOM 1616 N N . SER B 1 84 ? 12.273 16.578 13.617 1 98.62 84 SER B N 1
ATOM 1617 C CA . SER B 1 84 ? 11.07 17.391 13.781 1 98.62 84 SER B CA 1
ATOM 1618 C C . SER B 1 84 ? 10.188 17.328 12.539 1 98.62 84 SER B C 1
ATOM 1620 O O . SER B 1 84 ? 10.688 17.141 11.43 1 98.62 84 SER B O 1
ATOM 1622 N N . ILE B 1 85 ? 8.914 17.453 12.742 1 98.81 85 ILE B N 1
ATOM 1623 C CA . ILE B 1 85 ? 7.945 17.578 11.656 1 98.81 85 ILE B CA 1
ATOM 1624 C C . ILE B 1 85 ? 7.027 18.766 11.914 1 98.81 85 ILE B C 1
ATOM 1626 O O . ILE B 1 85 ? 6.535 18.953 13.031 1 98.81 85 ILE B O 1
ATOM 1630 N N . LEU B 1 86 ? 6.891 19.625 10.891 1 98.75 86 LEU B N 1
ATOM 1631 C CA . LEU B 1 86 ? 5.988 20.766 10.914 1 98.75 86 LEU B CA 1
ATOM 1632 C C . LEU B 1 86 ? 4.887 20.609 9.875 1 98.75 86 LEU B C 1
ATOM 1634 O O . LEU B 1 86 ? 5.164 20.312 8.711 1 98.75 86 LEU B O 1
ATOM 1638 N N . VAL B 1 87 ? 3.68 20.734 10.266 1 98.69 87 VAL B N 1
ATOM 1639 C CA . VAL B 1 87 ? 2.559 20.719 9.336 1 98.69 87 VAL B CA 1
ATOM 1640 C C . VAL B 1 87 ? 1.858 22.078 9.344 1 98.69 87 VAL B C 1
ATOM 1642 O O . VAL B 1 87 ? 1.642 22.656 10.414 1 98.69 87 VAL B O 1
ATOM 1645 N N . GLU B 1 88 ? 1.604 22.625 8.164 1 98.69 88 GLU B N 1
ATOM 1646 C CA . GLU B 1 88 ? 1.02 23.953 8.055 1 98.69 88 GLU B CA 1
ATOM 1647 C C . GLU B 1 88 ? 0.437 24.203 6.668 1 98.69 88 GLU B C 1
ATOM 1649 O O . GLU B 1 88 ? 0.407 23.297 5.836 1 98.69 88 GLU B O 1
ATOM 1654 N N . GLY B 1 89 ? -0.124 25.422 6.48 1 98.12 89 GLY B N 1
ATOM 1655 C CA . GLY B 1 89 ? -0.594 25.844 5.168 1 98.12 89 GLY B CA 1
ATOM 1656 C C . GLY B 1 89 ? -1.981 25.328 4.84 1 98.12 89 GLY B C 1
ATOM 1657 O O . GLY B 1 89 ? -2.791 25.094 5.742 1 98.12 89 GLY B O 1
ATOM 1658 N N . ALA B 1 90 ? -2.283 25.375 3.51 1 97.81 90 ALA B N 1
ATOM 1659 C CA . ALA B 1 90 ? -3.617 25.016 3.033 1 97.81 90 ALA B CA 1
ATOM 1660 C C . ALA B 1 90 ? -3.568 24.516 1.596 1 97.81 90 ALA B C 1
ATOM 1662 O O . ALA B 1 90 ? -2.678 24.875 0.829 1 97.81 90 ALA B O 1
ATOM 1663 N N . SER B 1 91 ? -4.531 23.641 1.328 1 97.88 91 SER B N 1
ATOM 1664 C CA . SER B 1 91 ? -4.805 23.297 -0.063 1 97.88 91 SER B CA 1
ATOM 1665 C C . SER B 1 91 ? -5.738 24.312 -0.713 1 97.88 91 SER B C 1
ATOM 1667 O O . SER B 1 91 ? -6.754 24.688 -0.128 1 97.88 91 SER B O 1
ATOM 1669 N N . VAL B 1 92 ? -5.402 24.719 -1.882 1 96.19 92 VAL B N 1
ATOM 1670 C CA . VAL B 1 92 ? -6.277 25.609 -2.629 1 96.19 92 VAL B CA 1
ATOM 1671 C C . VAL B 1 92 ? -7.617 24.938 -2.893 1 96.19 92 VAL B C 1
ATOM 1673 O O . VAL B 1 92 ? -8.672 25.547 -2.74 1 96.19 92 VAL B O 1
ATOM 1676 N N . GLN B 1 93 ? -7.562 23.672 -3.289 1 97 93 GLN B N 1
ATOM 1677 C CA . GLN B 1 93 ? -8.734 22.922 -3.721 1 97 93 GLN B CA 1
ATOM 1678 C C . GLN B 1 93 ? -9.523 22.406 -2.523 1 97 93 GLN B C 1
ATOM 1680 O O . GLN B 1 93 ? -10.758 22.406 -2.527 1 97 93 GLN B O 1
ATOM 1685 N N . TYR B 1 94 ? -8.898 21.953 -1.494 1 98.12 94 TYR B N 1
ATOM 1686 C CA . TYR B 1 94 ? -9.586 21.219 -0.437 1 98.12 94 TYR B CA 1
ATOM 1687 C C . TYR B 1 94 ? -9.641 22.031 0.848 1 98.12 94 TYR B C 1
ATOM 1689 O O . TYR B 1 94 ? -10.25 21.609 1.834 1 98.12 94 TYR B O 1
ATOM 1697 N N . GLY B 1 95 ? -8.953 23.281 0.859 1 97.44 95 GLY B N 1
ATOM 1698 C CA . GLY B 1 95 ? -8.859 24.062 2.082 1 97.44 95 GLY B CA 1
ATOM 1699 C C . GLY B 1 95 ? -7.809 23.531 3.045 1 97.44 95 GLY B C 1
ATOM 1700 O O . GLY B 1 95 ? -7.129 22.547 2.754 1 97.44 95 GLY B O 1
ATOM 1701 N N . PRO B 1 96 ? -7.582 24.203 4.152 1 97.5 96 PRO B N 1
ATOM 1702 C CA . PRO B 1 96 ? -6.68 23.703 5.195 1 97.5 96 PRO B CA 1
ATOM 1703 C C . PRO B 1 96 ? -7.25 22.5 5.941 1 97.5 96 PRO B C 1
ATOM 1705 O O . PRO B 1 96 ? -8.453 22.453 6.199 1 97.5 96 PRO B O 1
ATOM 1708 N N . ALA B 1 97 ? -6.383 21.562 6.211 1 97.88 97 ALA B N 1
ATOM 1709 C CA . ALA B 1 97 ? -6.762 20.562 7.207 1 97.88 97 ALA B CA 1
ATOM 1710 C C . ALA B 1 97 ? -6.723 21.156 8.617 1 97.88 97 ALA B C 1
ATOM 1712 O O . ALA B 1 97 ? -6.168 22.234 8.828 1 97.88 97 ALA B O 1
ATOM 1713 N N . ASP B 1 98 ? -7.527 20.469 9.508 1 98.12 98 ASP B N 1
ATOM 1714 C CA . ASP B 1 98 ? -7.168 20.688 10.906 1 98.12 98 ASP B CA 1
ATOM 1715 C C . ASP B 1 98 ? -5.805 20.078 11.227 1 98.12 98 ASP B C 1
ATOM 1717 O O . ASP B 1 98 ? -5.699 18.891 11.492 1 98.12 98 ASP B O 1
ATOM 1721 N N . HIS B 1 99 ? -4.828 20.969 11.258 1 98.62 99 HIS B N 1
ATOM 1722 C CA . HIS B 1 99 ? -3.459 20.484 11.359 1 98.62 99 HIS B CA 1
ATOM 1723 C C . HIS B 1 99 ? -3.199 19.844 12.719 1 98.62 99 HIS B C 1
ATOM 1725 O O . HIS B 1 99 ? -2.248 19.078 12.883 1 98.62 99 HIS B O 1
ATOM 1731 N N . SER B 1 100 ? -3.996 20.156 13.68 1 98.38 100 SER B N 1
ATOM 1732 C CA . SER B 1 100 ? -3.805 19.547 14.992 1 98.38 100 SER B CA 1
ATOM 1733 C C . SER B 1 100 ? -4.145 18.062 14.961 1 98.38 100 SER B C 1
ATOM 1735 O O . SER B 1 100 ? -3.531 17.266 15.68 1 98.38 100 SER B O 1
ATOM 1737 N N . ILE B 1 101 ? -5.113 17.688 14.156 1 98.62 101 ILE B N 1
ATOM 1738 C CA . ILE B 1 101 ? -5.43 16.266 14 1 98.62 101 ILE B CA 1
ATOM 1739 C C . ILE B 1 101 ? -4.25 15.547 13.352 1 98.62 101 ILE B C 1
ATOM 1741 O O . ILE B 1 101 ? -3.828 14.484 13.82 1 98.62 101 ILE B O 1
ATOM 1745 N N . THR B 1 102 ? -3.711 16.156 12.312 1 98.75 102 THR B N 1
ATOM 1746 C CA . THR B 1 102 ? -2.549 15.594 11.633 1 98.75 102 THR B CA 1
ATOM 1747 C C . THR B 1 102 ? -1.372 15.461 12.594 1 98.75 102 THR B C 1
ATOM 1749 O O . THR B 1 102 ? -0.725 14.414 12.648 1 98.75 102 THR B O 1
ATOM 1752 N N . ALA B 1 103 ? -1.149 16.484 13.352 1 98.81 103 ALA B N 1
ATOM 1753 C CA . ALA B 1 103 ? -0.044 16.484 14.305 1 98.81 103 ALA B CA 1
ATOM 1754 C C . ALA B 1 103 ? -0.193 15.344 15.312 1 98.81 103 ALA B C 1
ATOM 1756 O O . ALA B 1 103 ? 0.785 14.672 15.648 1 98.81 103 ALA B O 1
ATOM 1757 N N . ASN B 1 104 ? -1.357 15.141 15.773 1 98.69 104 ASN B N 1
ATOM 1758 C CA . ASN B 1 104 ? -1.595 14.078 16.75 1 98.69 104 ASN B CA 1
ATOM 1759 C C . ASN B 1 104 ? -1.311 12.695 16.156 1 98.69 104 ASN B C 1
ATOM 1761 O O . ASN B 1 104 ? -0.749 11.836 16.828 1 98.69 104 ASN B O 1
ATOM 1765 N N . ILE B 1 105 ? -1.735 12.461 14.984 1 98.62 105 ILE B N 1
ATOM 1766 C CA . ILE B 1 105 ? -1.466 11.203 14.297 1 98.62 105 ILE B CA 1
ATOM 1767 C C . ILE B 1 105 ? 0.041 11.016 14.133 1 98.62 105 ILE B C 1
ATOM 1769 O O . ILE B 1 105 ? 0.568 9.93 14.375 1 98.62 105 ILE B O 1
ATOM 1773 N N . LEU B 1 106 ? 0.721 12.094 13.75 1 98.69 106 LEU B N 1
ATOM 1774 C CA . LEU B 1 106 ? 2.16 12.039 13.516 1 98.69 106 LEU B CA 1
ATOM 1775 C C . LEU B 1 106 ? 2.914 11.812 14.828 1 98.69 106 LEU B C 1
ATOM 1777 O O . LEU B 1 106 ? 3.951 11.148 14.844 1 98.69 106 LEU B O 1
ATOM 1781 N N . LYS B 1 107 ? 2.43 12.344 15.938 1 98.56 107 LYS B N 1
ATOM 1782 C CA . LYS B 1 107 ? 3.062 12.141 17.234 1 98.56 107 LYS B CA 1
ATOM 1783 C C . LYS B 1 107 ? 3.08 10.656 17.609 1 98.56 107 LYS B C 1
ATOM 1785 O O . LYS B 1 107 ? 4.043 10.18 18.219 1 98.56 107 LYS B O 1
ATOM 1790 N N . LYS B 1 108 ? 2.031 9.953 17.281 1 97.69 108 LYS B N 1
ATOM 1791 C CA . LYS B 1 108 ? 1.956 8.523 17.562 1 97.69 108 LYS B CA 1
ATOM 1792 C C . LYS B 1 108 ? 2.922 7.742 16.672 1 97.69 108 LYS B C 1
ATOM 1794 O O . LYS B 1 108 ? 3.547 6.781 17.125 1 97.69 108 LYS B O 1
ATOM 1799 N N . ALA B 1 109 ? 3.031 8.203 15.5 1 95.62 109 ALA B N 1
ATOM 1800 C CA . ALA B 1 109 ? 3.857 7.496 14.523 1 95.62 109 ALA B CA 1
ATOM 1801 C C . ALA B 1 109 ? 5.34 7.793 14.742 1 95.62 109 ALA B C 1
ATOM 1803 O O . ALA B 1 109 ? 6.195 6.953 14.453 1 95.62 109 ALA B O 1
ATOM 1804 N N . PHE B 1 110 ? 5.598 8.961 15.188 1 97.12 110 PHE B N 1
ATOM 1805 C CA . PHE B 1 110 ? 6.961 9.422 15.414 1 97.12 110 PHE B CA 1
ATOM 1806 C C . PHE B 1 110 ? 7.129 9.93 16.844 1 97.12 110 PHE B C 1
ATOM 1808 O O . PHE B 1 110 ? 7.391 11.109 17.062 1 97.12 110 PHE B O 1
ATOM 1815 N N . PRO B 1 111 ? 7.207 9.039 17.766 1 97.19 111 PRO B N 1
ATOM 1816 C CA . PRO B 1 111 ? 7.152 9.445 19.172 1 97.19 111 PRO B CA 1
ATOM 1817 C C . PRO B 1 111 ? 8.406 10.203 19.609 1 97.19 111 PRO B C 1
ATOM 1819 O O . PRO B 1 111 ? 8.359 10.977 20.578 1 97.19 111 PRO B O 1
ATOM 1822 N N . ASP B 1 112 ? 9.5 10.086 18.938 1 97.56 112 ASP B N 1
ATOM 1823 C CA . ASP B 1 112 ? 10.75 10.727 19.328 1 97.56 112 ASP B CA 1
ATOM 1824 C C . ASP B 1 112 ? 10.953 12.047 18.594 1 97.56 112 ASP B C 1
ATOM 1826 O O . ASP B 1 112 ? 11.992 12.695 18.75 1 97.56 112 ASP B O 1
ATOM 1830 N N . PHE B 1 113 ? 10.031 12.391 17.812 1 98.31 113 PHE B N 1
ATOM 1831 C CA . PHE B 1 113 ? 10.125 13.617 17.031 1 98.31 113 PHE B CA 1
ATOM 1832 C C . PHE B 1 113 ? 9.406 14.758 17.734 1 98.31 113 PHE B C 1
ATOM 1834 O O . PHE B 1 113 ? 8.43 14.539 18.438 1 98.31 113 PHE B O 1
ATOM 1841 N N . GLU B 1 114 ? 9.891 16 17.5 1 98.69 114 GLU B N 1
ATOM 1842 C CA . GLU B 1 114 ? 9.117 17.203 17.781 1 98.69 114 GLU B CA 1
ATOM 1843 C C . GLU B 1 114 ? 8.086 17.469 16.703 1 98.69 114 GLU B C 1
ATOM 1845 O O . GLU B 1 114 ? 8.445 17.781 15.555 1 98.69 114 GLU B O 1
ATOM 1850 N N . ILE B 1 115 ? 6.848 17.375 17.062 1 98.81 115 ILE B N 1
ATOM 1851 C CA . ILE B 1 115 ? 5.777 17.594 16.094 1 98.81 115 ILE B CA 1
ATOM 1852 C C . ILE B 1 115 ? 5.086 18.922 16.391 1 98.81 115 ILE B C 1
ATOM 1854 O O . ILE B 1 115 ? 4.68 19.188 17.531 1 98.81 115 ILE B O 1
ATOM 1858 N N . SER B 1 116 ? 4.992 19.797 15.359 1 98.5 116 SER B N 1
ATOM 1859 C CA . SER B 1 116 ? 4.312 21.078 15.492 1 98.5 116 SER B CA 1
ATOM 1860 C C . SER B 1 116 ? 3.383 21.344 14.312 1 98.5 116 SER B C 1
ATOM 1862 O O . SER B 1 116 ? 3.504 20.703 13.266 1 98.5 116 SER B O 1
ATOM 1864 N N . CYS B 1 117 ? 2.449 22.141 14.648 1 98.31 117 CYS B N 1
ATOM 1865 C CA . CYS B 1 117 ? 1.55 22.531 13.57 1 98.31 117 CYS B CA 1
ATOM 1866 C C . CYS B 1 117 ? 1.149 23.984 13.695 1 98.31 117 CYS B C 1
ATOM 1868 O O . CYS B 1 117 ? 1.226 24.562 14.781 1 98.31 117 CYS B O 1
ATOM 1870 N N . ASN B 1 118 ? 0.869 24.594 12.5 1 96.5 118 ASN B N 1
ATOM 1871 C CA . ASN B 1 118 ? 0.292 25.938 12.406 1 96.5 118 ASN B CA 1
ATOM 1872 C C . ASN B 1 118 ? -1.061 25.906 11.703 1 96.5 118 ASN B C 1
ATOM 1874 O O . ASN B 1 118 ? -1.143 25.578 10.516 1 96.5 118 ASN B O 1
ATOM 1878 N N . ASN B 1 119 ? -2.174 26.125 12.445 1 91.94 119 ASN B N 1
ATOM 1879 C CA . ASN B 1 119 ? -3.508 26.203 11.859 1 91.94 119 ASN B CA 1
ATOM 1880 C C . ASN B 1 119 ? -3.848 27.609 11.406 1 91.94 119 ASN B C 1
ATOM 1882 O O . ASN B 1 119 ? -4.957 27.875 10.93 1 91.94 119 ASN B O 1
ATOM 1886 N N . THR B 1 120 ? -2.867 28.531 11.438 1 64.25 120 THR B N 1
ATOM 1887 C CA . THR B 1 120 ? -3.184 29.953 11.25 1 64.25 120 THR B CA 1
ATOM 1888 C C . THR B 1 120 ? -4.125 30.141 10.07 1 64.25 120 THR B C 1
ATOM 1890 O O . THR B 1 120 ? -3.871 29.641 8.977 1 64.25 120 THR B O 1
ATOM 1893 N N . SER B 1 121 ? -5.512 30.312 10.273 1 45.47 121 SER B N 1
ATOM 1894 C CA . SER B 1 121 ? -6.602 30.859 9.469 1 45.47 121 SER B CA 1
ATOM 1895 C C . SER B 1 121 ? -6.117 32 8.586 1 45.47 121 SER B C 1
ATOM 1897 O O . SER B 1 121 ? -5.234 32.781 8.977 1 45.47 121 SER B O 1
#

Secondary structure (DSSP, 8-state):
----GGGGS-SEE--SSEEEEEEEEEEEE-SSTT--EEEEEEEETT-SSHHHHHHHHHHHH-HHHHTEEEEEEEEEEEEE-SSEEEEE--BTTTBB--HHHHHHHHHHH-TTSEEEE----/----GGGGS-SEE--SSEEEEEEEEEEEE-SSTT--EEEEEEEETT-SSHHHHHHHHHHHH-HHHHTEEEEEEEEEEEEE-SSEEEEE--BTTTBB--HHHHHHHHHHH-TTSEEEE----

InterPro domains:
  IPR007702 Janus [PF05005] (6-114)
  IPR007702 Janus [PTHR12258] (3-119)
  IPR038596 Janus superfamily [G3DSA:3.50.20.20] (5-121)

Solvent-accessible surface area (backbone atoms only — not comparable to full-atom values): 13162 Å² total; per-residue (Å²): 126,80,74,53,61,65,71,76,49,71,52,67,50,64,54,83,53,52,70,26,38,26,38,36,31,40,38,31,40,61,83,53,91,76,53,53,65,49,70,32,41,40,30,29,70,87,39,90,45,63,68,48,41,52,51,50,46,46,68,62,66,36,40,74,82,55,40,36,50,75,43,80,57,9,15,22,37,35,36,28,48,96,57,34,38,42,32,32,68,51,28,90,88,59,33,48,31,67,30,67,61,55,35,53,57,46,39,72,74,36,69,87,40,49,66,42,59,44,67,84,124,126,80,73,52,61,65,71,75,49,72,50,6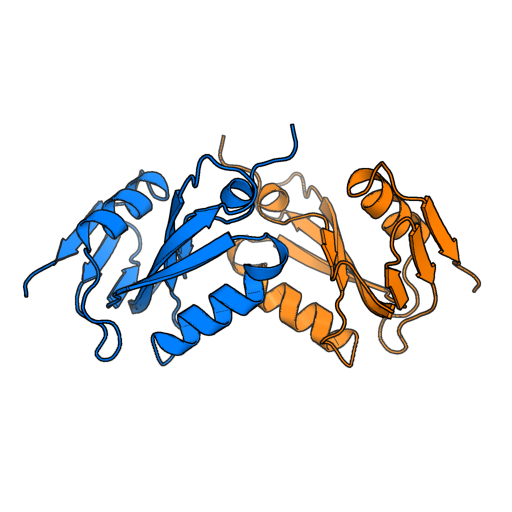8,51,64,55,85,54,52,71,26,40,26,37,37,32,40,39,32,37,62,82,53,91,76,53,52,66,48,70,32,42,39,29,29,72,89,39,92,44,63,67,48,40,52,52,50,47,46,67,62,65,35,41,72,81,56,40,35,48,77,41,80,58,11,15,23,38,34,36,27,50,95,57,34,36,42,32,32,68,52,28,89,89,60,34,46,32,67,29,66,59,54,34,54,56,46,40,71,75,36,71,86,40,49,66,42,57,44,66,82,126

Nearest PDB structures (foldseek):
  2nmm-assembly4_A  TM=9.070E-01  e=3.865E-13  Homo sapiens
  2nmm-assembly4_B  TM=9.174E-01  e=1.060E-12  Homo sapiens
  2hw4-assembly1_A  TM=9.220E-01  e=1.648E-12  Homo sapiens
  2nmm-assembly4_C  TM=9.214E-01  e=1.547E-12  Homo sapiens
  2ozx-assembly1_A  TM=8.785E-01  e=7.025E-12  Homo sapiens

Sequence (242 aa):
MSSSALEKIPDVDIDDKGRYKYILIKVTDQNDSSNLSKYVVRGGQRFDFHADVYDNFKKCVKPDELNVTTRILGGGWLEHGEKSILVEGASVQYGPADHSITANILKKAFPDFEISCNNTSMSSSALEKIPDVDIDDKGRYKYILIKVTDQNDSSNLSKYVVRGGQRFDFHADVYDNFKKCVKPDELNVTTRILGGGWLEHGEKSILVEGASVQYGPADHSITANILKKAFPDFEISCNNTS

pLDDT: mean 94.63, std 10.56, range [30.59, 98.94]

Foldseek 3Di:
DPPQLVNLDDQEDEDQAAKWKKWKKKKFAPPDDVRDIDIHIWIYDVDPAHVVRVVVVCVVSVCVVSRMDMDTQWMAMWGRDPAEIEGEGTHPVRGHHPVVSVQVSVCVVRVRHHYYYDDDD/DPPQLVNLDDQEDEDQAAKWKKWKKKKFAPPDPVRDIDIHIWIYDVDPAHVVRVVVVCVVSVCVVSRIDMDTQWIAMWGRDPAEIEGEGTHPVRGHHPVVSVQVSVCVVRVRHHYYYDDPD

Radius of gyration: 19.36 Å; Cα contacts (8 Å, |Δi|>4): 513; chains: 2; bounding box: 45×58×40 Å